Protein AF-A0A918R9A7-F1 (afdb_monomer)

Nearest PDB structures (foldseek):
  4qoz-assembly1_B  TM=5.038E-01  e=3.290E-02  Homo sapiens
  4l8r-assembly2_E  TM=4.607E-01  e=1.715E-02  Homo sapiens
  4qoz-assembly2_E  TM=4.793E-01  e=1.212E-01  Homo sapiens
  5mbz-assembly1_A  TM=2.581E-01  e=2.203E-01  Homo sapiens

Sequence (319 aa):
MAKSRVTRPLETEPNEILLSKPIHHSGGLILPSRIEGSAGQAVAANQYERHGKARAVLKALFAHPEKVSVIHYSCESFYDLPEGRSPRITSIAIRKLDNGQTESFSIHQIAEISATGLSAADIEPHYNAYEKAMLDAYFSFLKINSERTYVHWNMRDTNYGFRAIEHRYRVLGGDPYIVQDDRKVDLSRLLIDLYGVGYIGHPRLENLLAMNNIAALDFMTGKQEAEAFENGKYVDLHRSTLRKVDVFCNIIQRAFDKSLKNHATWKEAHGISWKTALYLAKKHWIYTTVVVLGGIGSASFGLFRGFDVLSSVLMNKPG

Structure (mmCIF, N/CA/C/O backbone):
data_AF-A0A918R9A7-F1
#
_entry.id   AF-A0A918R9A7-F1
#
loop_
_atom_site.group_PDB
_atom_site.id
_atom_site.type_symbol
_atom_site.label_atom_id
_atom_site.label_alt_id
_atom_site.label_comp_id
_atom_site.label_asym_id
_atom_site.label_entity_id
_atom_site.label_seq_id
_atom_site.pdbx_PDB_ins_code
_atom_site.Cartn_x
_atom_site.Cartn_y
_atom_site.Cartn_z
_atom_site.occupancy
_atom_site.B_iso_or_equiv
_atom_site.auth_seq_id
_atom_site.auth_comp_id
_atom_site.auth_asym_id
_atom_site.auth_atom_id
_atom_site.pdbx_PDB_model_num
ATOM 1 N N . MET A 1 1 ? -46.167 -59.563 38.999 1.00 38.00 1 MET A N 1
ATOM 2 C CA . MET A 1 1 ? -45.660 -60.394 37.879 1.00 38.00 1 MET A CA 1
ATOM 3 C C . MET A 1 1 ? -46.143 -59.756 36.582 1.00 38.00 1 MET A C 1
ATOM 5 O O . MET A 1 1 ? -47.294 -59.373 36.562 1.00 38.00 1 MET A O 1
ATOM 9 N N . ALA A 1 2 ? -45.422 -59.583 35.483 1.00 38.34 2 ALA A N 1
ATOM 10 C CA . ALA A 1 2 ? -44.006 -59.581 35.161 1.00 38.34 2 ALA A CA 1
ATOM 11 C C . ALA A 1 2 ? -43.899 -58.928 33.760 1.00 38.34 2 ALA A C 1
ATOM 13 O O . ALA A 1 2 ? -44.696 -59.250 32.890 1.00 38.34 2 ALA A O 1
ATOM 14 N N . LYS A 1 3 ? -42.889 -58.067 33.584 1.00 37.72 3 LYS A N 1
ATOM 15 C CA . LYS A 1 3 ? -42.144 -57.729 32.352 1.00 37.72 3 LYS A CA 1
ATOM 16 C C . LYS A 1 3 ? -42.864 -57.124 31.133 1.00 37.72 3 LYS A C 1
ATOM 18 O O . LYS A 1 3 ? -43.640 -57.756 30.430 1.00 37.72 3 LYS A O 1
ATOM 23 N N . SER A 1 4 ? -42.400 -55.913 30.825 1.00 37.75 4 SER A N 1
ATOM 24 C CA . SER A 1 4 ? -42.442 -55.251 29.528 1.00 37.75 4 SER A CA 1
ATOM 25 C C . SER A 1 4 ? -41.615 -55.997 28.472 1.00 37.75 4 SER A C 1
ATOM 27 O O . SER A 1 4 ? -40.572 -56.590 28.772 1.00 37.75 4 SER A O 1
ATOM 29 N N . ARG A 1 5 ? -42.039 -55.894 27.207 1.00 39.81 5 ARG A N 1
ATOM 30 C CA . ARG A 1 5 ? -41.149 -56.026 26.052 1.00 39.81 5 ARG A CA 1
ATOM 31 C C . ARG A 1 5 ? -41.595 -55.092 24.927 1.00 39.81 5 ARG A C 1
ATOM 33 O O . ARG A 1 5 ? -42.769 -54.990 24.602 1.00 39.81 5 ARG A O 1
ATOM 40 N N . VAL A 1 6 ? -40.590 -54.393 24.428 1.00 44.69 6 VAL A N 1
ATOM 41 C CA . VAL A 1 6 ? -40.533 -53.345 23.407 1.00 44.69 6 VAL A CA 1
ATOM 42 C C . VAL A 1 6 ? -40.816 -53.894 22.007 1.00 44.69 6 VAL A C 1
ATOM 44 O O . VAL A 1 6 ? -40.269 -54.946 21.698 1.00 44.69 6 VAL A O 1
ATOM 47 N N . THR A 1 7 ? -41.487 -53.121 21.140 1.00 38.09 7 THR A N 1
ATOM 48 C CA . THR A 1 7 ? -41.146 -52.997 19.702 1.00 38.09 7 THR A CA 1
ATOM 49 C C . THR A 1 7 ? -41.609 -51.643 19.136 1.00 38.09 7 THR A C 1
ATOM 51 O O . THR A 1 7 ? -42.693 -51.168 19.460 1.00 38.09 7 THR A O 1
ATOM 54 N N . ARG A 1 8 ? -40.727 -51.024 18.341 1.00 37.53 8 ARG A N 1
ATOM 55 C CA . ARG A 1 8 ? -40.714 -49.638 17.825 1.00 37.53 8 ARG A CA 1
ATOM 56 C C . ARG A 1 8 ? -41.707 -49.396 16.670 1.00 37.53 8 ARG A C 1
ATOM 58 O O . ARG A 1 8 ? -42.009 -50.355 15.963 1.00 37.53 8 ARG A O 1
ATOM 65 N N . PRO A 1 9 ? -42.111 -48.142 16.388 1.00 35.72 9 PRO A N 1
ATOM 66 C CA . PRO A 1 9 ? -42.686 -47.752 15.101 1.00 35.72 9 PRO A CA 1
ATOM 67 C C . PRO A 1 9 ? -41.604 -47.428 14.056 1.00 35.72 9 PRO A C 1
ATOM 69 O O . PRO A 1 9 ? -40.506 -46.992 14.398 1.00 35.72 9 PRO A O 1
ATOM 72 N N . LEU A 1 10 ? -41.963 -47.667 12.793 1.00 34.69 10 LEU A N 1
ATOM 73 C CA . LEU A 1 10 ? -41.164 -47.553 11.571 1.00 34.69 10 LEU A CA 1
ATOM 74 C C . LEU A 1 10 ? -40.595 -46.144 11.335 1.00 34.69 10 LEU A C 1
ATOM 76 O O . LEU A 1 10 ? -41.327 -45.156 11.352 1.00 34.69 10 LEU A O 1
ATOM 80 N N . GLU A 1 11 ? -39.289 -46.101 11.073 1.00 32.16 11 GLU A N 1
ATOM 81 C CA . GLU A 1 11 ? -38.542 -44.942 10.587 1.00 32.16 11 GLU A CA 1
ATOM 82 C C . GLU A 1 11 ? -38.939 -44.620 9.140 1.00 32.16 11 GLU A C 1
ATOM 84 O O . GLU A 1 11 ? -38.972 -45.488 8.269 1.00 32.16 11 GLU A O 1
ATOM 89 N N . THR A 1 12 ? -39.243 -43.350 8.891 1.00 36.38 12 THR A N 1
ATOM 90 C CA . THR A 1 12 ? -39.344 -42.756 7.559 1.00 36.38 12 THR A CA 1
ATOM 91 C C . THR A 1 12 ? -37.943 -42.387 7.077 1.00 36.38 12 THR A C 1
ATOM 93 O O . THR A 1 12 ? -37.288 -41.542 7.690 1.00 36.38 12 THR A O 1
ATOM 96 N N . GLU A 1 13 ? -37.499 -43.009 5.988 1.00 35.78 13 GLU A N 1
ATOM 97 C CA . GLU A 1 13 ? -36.247 -42.697 5.292 1.00 35.78 13 GLU A CA 1
ATOM 98 C C . GLU A 1 13 ? -36.225 -41.237 4.784 1.00 35.78 13 GLU A C 1
ATOM 100 O O . GLU A 1 13 ? -37.203 -40.786 4.176 1.00 35.78 13 GLU A O 1
ATOM 105 N N . PRO A 1 14 ? -35.137 -40.476 4.999 1.00 33.34 14 PRO A N 1
ATOM 106 C CA . PRO A 1 14 ? -34.968 -39.150 4.420 1.00 33.34 14 PRO A CA 1
ATOM 107 C C . PRO A 1 14 ? -34.356 -39.197 3.008 1.00 33.34 14 PRO A C 1
ATOM 109 O O . PRO A 1 14 ? -33.369 -39.880 2.757 1.00 33.34 14 PRO A O 1
ATOM 112 N N . ASN A 1 15 ? -34.940 -38.389 2.116 1.00 31.88 15 ASN A N 1
ATOM 113 C CA . ASN A 1 15 ? -34.510 -38.073 0.748 1.00 31.88 15 ASN A CA 1
ATOM 114 C C . ASN A 1 15 ? -32.980 -38.011 0.543 1.00 31.88 15 ASN A C 1
ATOM 116 O O . ASN A 1 15 ? -32.325 -37.071 1.001 1.00 31.88 15 ASN A O 1
ATOM 120 N N . GLU A 1 16 ? -32.443 -38.919 -0.277 1.00 30.05 16 GLU A N 1
ATOM 121 C CA . GLU A 1 16 ? -31.155 -38.738 -0.953 1.00 30.05 16 GLU A CA 1
ATOM 122 C C . GLU A 1 16 ? -31.280 -37.641 -2.023 1.00 30.05 16 GLU A C 1
ATOM 124 O O . GLU A 1 16 ? -31.776 -37.846 -3.131 1.00 30.05 16 GLU A O 1
ATOM 129 N N . ILE A 1 17 ? -30.808 -36.443 -1.686 1.00 32.88 17 ILE A N 1
ATOM 130 C CA . ILE A 1 17 ? -30.499 -35.398 -2.661 1.00 32.88 17 ILE A CA 1
ATOM 131 C C . ILE A 1 17 ? -29.175 -35.786 -3.327 1.00 32.88 17 ILE A C 1
ATOM 133 O O . ILE A 1 17 ? -28.144 -35.883 -2.660 1.00 32.88 17 ILE A O 1
ATOM 137 N N . LEU A 1 18 ? -29.208 -35.996 -4.646 1.00 30.41 18 LEU A N 1
ATOM 138 C CA . LEU A 1 18 ? -28.027 -36.224 -5.478 1.00 30.41 18 LEU A CA 1
ATOM 139 C C . LEU A 1 18 ? -26.956 -35.151 -5.215 1.00 30.41 18 LEU A C 1
ATOM 141 O O . LEU A 1 18 ? -27.082 -33.995 -5.619 1.00 30.41 18 LEU A O 1
ATOM 145 N N . LEU A 1 19 ? -25.857 -35.575 -4.593 1.00 27.64 19 LEU A N 1
ATOM 146 C CA . LEU A 1 19 ? -24.588 -34.857 -4.526 1.00 27.64 19 LEU A CA 1
ATOM 147 C C . LEU A 1 19 ? -23.974 -34.772 -5.932 1.00 27.64 19 LEU A C 1
ATOM 149 O O . LEU A 1 19 ? -23.194 -35.632 -6.348 1.00 27.64 19 LEU A O 1
ATOM 153 N N . SER A 1 20 ? -24.281 -33.705 -6.671 1.00 29.50 20 SER A N 1
ATOM 154 C CA . SER A 1 20 ? -23.435 -33.278 -7.784 1.00 29.50 20 SER A CA 1
ATOM 155 C C . SER A 1 20 ? -22.108 -32.782 -7.207 1.00 29.50 20 SER A C 1
ATOM 157 O O . SER A 1 20 ? -22.034 -31.703 -6.618 1.00 29.50 20 SER A O 1
ATOM 159 N N . LYS A 1 21 ? -21.060 -33.600 -7.339 1.00 29.55 21 LYS A N 1
ATOM 160 C CA . LYS A 1 21 ? -19.680 -33.257 -6.973 1.00 29.55 21 LYS A CA 1
ATOM 161 C C . LYS A 1 21 ? -19.304 -31.888 -7.568 1.00 29.55 21 LYS A C 1
ATOM 163 O O . LYS A 1 21 ? -19.422 -31.732 -8.785 1.00 29.55 21 LYS A O 1
ATOM 168 N N . PRO A 1 22 ? -18.808 -30.916 -6.782 1.00 26.92 22 PRO A N 1
ATOM 169 C CA . PRO A 1 22 ? -18.207 -29.729 -7.362 1.00 26.92 22 PRO A CA 1
ATOM 170 C C . PRO A 1 22 ? -16.908 -30.145 -8.056 1.00 26.92 22 PRO A C 1
ATOM 172 O O . PRO A 1 22 ? -15.990 -30.696 -7.445 1.00 26.92 22 PRO A O 1
ATOM 175 N N . ILE A 1 23 ? -16.847 -29.905 -9.363 1.00 28.59 23 ILE A N 1
ATOM 176 C CA . ILE A 1 23 ? -15.619 -30.003 -10.143 1.00 28.59 23 ILE A CA 1
ATOM 177 C C . ILE A 1 23 ? -14.703 -28.889 -9.631 1.00 28.59 23 ILE A C 1
ATOM 179 O O . ILE A 1 23 ? -14.872 -27.717 -9.961 1.00 28.59 23 ILE A O 1
ATOM 183 N N . HIS A 1 24 ? -13.750 -29.256 -8.775 1.00 28.77 24 HIS A N 1
ATOM 184 C CA . HIS A 1 24 ? -12.636 -28.398 -8.402 1.00 28.77 24 HIS A CA 1
ATOM 185 C C . HIS A 1 24 ? -11.793 -28.114 -9.651 1.00 28.77 24 HIS A C 1
ATOM 187 O O . HIS A 1 24 ? -10.867 -28.853 -9.975 1.00 28.77 24 HIS A O 1
ATOM 193 N N . HIS A 1 25 ? -12.075 -27.011 -10.341 1.00 30.52 25 HIS A N 1
ATOM 194 C CA . HIS A 1 25 ? -11.063 -26.343 -11.149 1.00 30.52 25 HIS A CA 1
ATOM 195 C C . HIS A 1 25 ? -10.207 -25.479 -10.220 1.00 30.52 25 HIS A C 1
ATOM 197 O O . HIS A 1 25 ? -10.378 -24.267 -10.110 1.00 30.52 25 HIS A O 1
ATOM 203 N N . SER A 1 26 ? -9.266 -26.119 -9.527 1.00 34.97 26 SER A N 1
ATOM 204 C CA . SER A 1 26 ? -8.149 -25.467 -8.840 1.00 34.97 26 SER A CA 1
ATOM 205 C C . SER A 1 26 ? -7.136 -24.942 -9.867 1.00 34.97 26 SER A C 1
ATOM 207 O O . SER A 1 26 ? -6.004 -25.399 -9.970 1.00 34.97 26 SER A O 1
ATOM 209 N N . GLY A 1 27 ? -7.554 -23.947 -10.649 1.00 29.69 27 GLY A N 1
ATOM 210 C CA . GLY A 1 27 ? -6.665 -23.092 -11.431 1.00 29.69 27 GLY A CA 1
ATOM 211 C C . GLY A 1 27 ? -6.120 -21.971 -10.549 1.00 29.69 27 GLY A C 1
ATOM 212 O O . GLY A 1 27 ? -6.505 -20.807 -10.702 1.00 29.69 27 GLY A O 1
ATOM 213 N N . GLY A 1 28 ? -5.277 -22.326 -9.577 1.00 30.78 28 GLY A N 1
ATOM 214 C CA . GLY A 1 28 ? -4.487 -21.349 -8.832 1.00 30.78 28 GLY A CA 1
ATOM 215 C C . GLY A 1 28 ? -3.629 -20.540 -9.804 1.00 30.78 28 GLY A C 1
ATOM 216 O O . GLY A 1 28 ? -3.135 -21.073 -10.798 1.00 30.78 28 GLY A O 1
ATOM 217 N N . LEU A 1 29 ? -3.478 -19.240 -9.552 1.00 32.44 29 LEU A N 1
ATOM 218 C CA . LEU A 1 29 ? -2.496 -18.428 -10.260 1.00 32.44 29 LEU A CA 1
ATOM 219 C C . LEU A 1 29 ? -1.110 -18.947 -9.858 1.00 32.44 29 LEU A C 1
ATOM 221 O O . LEU A 1 29 ? -0.586 -18.575 -8.812 1.00 32.44 29 LEU A O 1
ATOM 225 N N . ILE A 1 30 ? -0.534 -19.843 -10.658 1.00 34.34 30 ILE A N 1
ATOM 226 C CA . ILE A 1 30 ? 0.860 -20.246 -10.496 1.00 34.34 30 ILE A CA 1
ATOM 227 C C . ILE A 1 30 ? 1.695 -19.059 -10.981 1.00 34.34 30 ILE A C 1
ATOM 229 O O . ILE A 1 30 ? 2.009 -18.934 -12.166 1.00 34.34 30 ILE A O 1
ATOM 233 N N . LEU A 1 31 ? 2.046 -18.161 -10.054 1.00 36.62 31 LEU A N 1
ATOM 234 C CA . LEU A 1 31 ? 3.271 -17.375 -10.195 1.00 36.62 31 LEU A CA 1
ATOM 235 C C . LEU A 1 31 ? 4.386 -18.371 -10.536 1.00 36.62 31 LEU A C 1
ATOM 237 O O . LEU A 1 31 ? 4.400 -19.447 -9.942 1.00 36.62 31 LEU A O 1
ATOM 241 N N . PRO A 1 32 ? 5.287 -18.091 -11.490 1.00 31.67 32 PRO A N 1
ATOM 242 C CA . PRO A 1 32 ? 6.275 -19.070 -11.924 1.00 31.67 32 PRO A CA 1
ATOM 243 C C . PRO A 1 32 ? 7.201 -19.468 -10.762 1.00 31.67 32 PRO A C 1
ATOM 245 O O . PRO A 1 32 ? 8.234 -18.848 -10.524 1.00 31.67 32 PRO A O 1
ATOM 248 N N . SER A 1 33 ? 6.832 -20.533 -10.054 1.00 41.91 33 SER A N 1
ATOM 249 C CA . SER A 1 33 ? 7.617 -21.222 -9.038 1.00 41.91 33 SER A CA 1
ATOM 250 C C . SER A 1 33 ? 7.618 -22.716 -9.351 1.00 41.91 33 SER A C 1
ATOM 252 O O . SER A 1 33 ? 7.114 -23.562 -8.621 1.00 41.91 33 SER A O 1
ATOM 254 N N . ARG A 1 34 ? 8.250 -23.059 -10.473 1.00 31.06 34 ARG A N 1
ATOM 255 C CA . ARG A 1 34 ? 8.857 -24.381 -10.629 1.00 31.06 34 ARG A CA 1
ATOM 256 C C . ARG A 1 34 ? 10.178 -24.260 -11.376 1.00 31.06 34 ARG A C 1
ATOM 258 O O . ARG A 1 34 ? 10.293 -24.587 -12.549 1.00 31.06 34 ARG A O 1
ATOM 265 N N . ILE A 1 35 ? 11.172 -23.742 -10.662 1.00 33.28 35 ILE A N 1
ATOM 266 C CA . ILE A 1 35 ? 12.546 -24.207 -10.824 1.00 33.28 35 ILE A CA 1
ATOM 267 C C . ILE A 1 35 ? 12.738 -25.179 -9.665 1.00 33.28 35 ILE A C 1
ATOM 269 O O . ILE A 1 35 ? 12.707 -24.778 -8.504 1.00 33.28 35 ILE A O 1
ATOM 273 N N . GLU A 1 36 ? 12.801 -26.466 -9.983 1.00 29.86 36 GLU A N 1
ATOM 274 C CA . GLU A 1 36 ? 13.110 -27.509 -9.013 1.00 29.86 36 GLU A CA 1
ATOM 275 C C . GLU A 1 36 ? 14.506 -27.261 -8.428 1.00 29.86 36 GLU A C 1
ATOM 277 O O . GLU A 1 36 ? 15.451 -26.983 -9.165 1.00 29.86 36 GLU A O 1
ATOM 282 N N . GLY A 1 37 ? 14.627 -27.358 -7.102 1.00 26.06 37 GLY A N 1
ATOM 283 C CA . GLY A 1 37 ? 15.914 -27.356 -6.411 1.00 26.06 37 GLY A CA 1
ATOM 284 C C . GLY A 1 37 ? 15.970 -26.406 -5.221 1.00 26.06 37 GLY A C 1
ATOM 285 O O . GLY A 1 37 ? 16.045 -25.193 -5.369 1.00 26.06 37 GLY A O 1
ATOM 286 N N . SER A 1 38 ? 15.988 -26.992 -4.027 1.00 34.59 38 SER A N 1
ATOM 287 C CA . SER A 1 38 ? 16.407 -26.377 -2.766 1.00 34.59 38 SER A CA 1
ATOM 288 C C . SER A 1 38 ? 17.713 -25.574 -2.944 1.00 34.59 38 SER A C 1
ATOM 290 O O . SER A 1 38 ? 18.785 -26.161 -3.068 1.00 34.59 38 SER A O 1
ATOM 292 N N . ALA A 1 39 ? 17.621 -24.244 -2.963 1.00 32.91 39 ALA A N 1
ATOM 293 C CA . ALA A 1 39 ? 18.687 -23.273 -2.694 1.00 32.91 39 ALA A CA 1
ATOM 294 C C . ALA A 1 39 ? 18.067 -21.867 -2.769 1.00 32.91 39 ALA A C 1
ATOM 296 O O . ALA A 1 39 ? 17.162 -21.638 -3.568 1.00 32.91 39 ALA A O 1
ATOM 297 N N . GLY A 1 40 ? 18.514 -20.936 -1.921 1.00 33.59 40 GLY A N 1
ATOM 298 C CA . GLY A 1 40 ? 17.938 -19.594 -1.789 1.00 33.59 40 GLY A CA 1
ATOM 299 C C . GLY A 1 40 ? 17.681 -18.889 -3.124 1.00 33.59 40 GLY A C 1
ATOM 300 O O . GLY A 1 40 ? 18.439 -19.058 -4.078 1.00 33.59 40 GLY A O 1
ATOM 301 N N . GLN A 1 41 ? 16.601 -18.097 -3.183 1.00 34.97 41 GLN A N 1
ATOM 302 C CA . GLN A 1 41 ? 16.256 -17.259 -4.335 1.00 34.97 41 GLN A CA 1
ATOM 303 C C . GLN A 1 41 ? 17.520 -16.607 -4.903 1.00 34.97 41 GLN A C 1
ATOM 305 O O . GLN A 1 41 ? 18.107 -15.726 -4.275 1.00 34.97 41 GLN A O 1
ATOM 310 N N . ALA A 1 42 ? 17.951 -17.058 -6.083 1.00 39.47 42 ALA A N 1
ATOM 311 C CA . ALA A 1 42 ? 19.127 -16.514 -6.736 1.00 39.47 42 ALA A CA 1
ATOM 312 C C . ALA A 1 42 ? 18.906 -15.012 -6.953 1.00 39.47 42 ALA A C 1
ATOM 314 O O . ALA A 1 42 ? 18.056 -14.598 -7.758 1.00 39.47 42 ALA A O 1
ATOM 315 N N . VAL A 1 43 ? 19.659 -14.202 -6.204 1.00 47.66 43 VAL A N 1
ATOM 316 C CA . VAL A 1 43 ? 19.746 -12.756 -6.398 1.00 47.66 43 VAL A CA 1
ATOM 317 C C . VAL A 1 43 ? 20.084 -12.549 -7.869 1.00 47.66 43 VAL A C 1
ATOM 319 O O . VAL A 1 43 ? 21.080 -13.079 -8.357 1.00 47.66 43 VAL A O 1
ATOM 322 N N . ALA A 1 44 ? 19.203 -11.863 -8.601 1.00 56.34 44 ALA A N 1
ATOM 323 C CA . ALA A 1 44 ? 19.390 -11.637 -10.031 1.00 56.34 44 ALA A CA 1
ATOM 324 C C . ALA A 1 44 ? 20.791 -11.057 -10.279 1.00 56.34 44 ALA A C 1
ATOM 326 O O . ALA A 1 44 ? 21.170 -10.064 -9.655 1.00 56.34 44 ALA A O 1
ATOM 327 N N . ALA A 1 45 ? 21.556 -11.691 -11.171 1.00 63.44 45 ALA A N 1
ATOM 328 C CA . ALA A 1 45 ? 22.994 -11.453 -11.278 1.00 63.44 45 ALA A CA 1
ATOM 329 C C . ALA A 1 45 ? 23.324 -10.059 -11.841 1.00 63.44 45 ALA A C 1
ATOM 331 O O . ALA A 1 45 ? 24.442 -9.566 -11.691 1.00 63.44 45 ALA A O 1
ATOM 332 N N . ASN A 1 46 ? 22.361 -9.415 -12.510 1.00 76.19 46 ASN A N 1
ATOM 333 C CA . ASN A 1 46 ? 22.504 -8.077 -13.069 1.00 76.19 46 ASN A CA 1
ATOM 334 C C . ASN A 1 46 ? 21.152 -7.354 -13.231 1.00 76.19 46 ASN A C 1
ATOM 336 O O . ASN A 1 46 ? 20.073 -7.925 -13.068 1.00 76.19 46 ASN A O 1
ATOM 340 N N . GLN A 1 47 ? 21.226 -6.067 -13.573 1.00 79.25 47 GLN A N 1
ATOM 341 C CA . GLN A 1 47 ? 20.069 -5.188 -13.742 1.00 79.25 47 GLN A CA 1
ATOM 342 C C . GLN A 1 47 ? 19.110 -5.655 -14.853 1.00 79.25 47 GLN A C 1
ATOM 344 O O . GLN A 1 47 ? 17.901 -5.535 -14.697 1.00 79.25 47 GLN A O 1
ATOM 349 N N . TYR A 1 48 ? 19.619 -6.225 -15.949 1.00 80.25 48 TYR A N 1
ATOM 350 C CA . TYR A 1 48 ? 18.788 -6.716 -17.054 1.00 80.25 48 TYR A CA 1
ATOM 351 C C . TYR A 1 48 ? 17.861 -7.859 -16.619 1.00 80.25 48 TYR A C 1
ATOM 353 O O . TYR A 1 48 ? 16.671 -7.845 -16.931 1.00 80.25 48 TYR A O 1
ATOM 361 N N . GLU A 1 49 ? 18.370 -8.816 -15.839 1.00 85.44 49 GLU A N 1
ATOM 362 C CA . GLU A 1 49 ? 17.539 -9.893 -15.294 1.00 85.44 49 GLU A CA 1
ATOM 363 C C . GLU A 1 49 ? 16.496 -9.375 -14.299 1.00 85.44 49 GLU A C 1
ATOM 365 O O . GLU A 1 49 ? 15.366 -9.865 -14.303 1.00 85.44 49 GLU A O 1
ATOM 370 N N . ARG A 1 50 ? 16.838 -8.364 -13.484 1.00 87.00 50 ARG A N 1
ATOM 371 C CA . ARG A 1 50 ? 15.877 -7.705 -12.578 1.00 87.00 50 ARG A CA 1
ATOM 372 C C . ARG A 1 50 ? 14.720 -7.083 -13.355 1.00 87.00 50 ARG A C 1
ATOM 374 O O . ARG A 1 50 ? 13.572 -7.395 -13.056 1.00 87.00 50 ARG A O 1
ATOM 381 N N . HIS A 1 51 ? 15.020 -6.323 -14.410 1.00 88.50 51 HIS A N 1
ATOM 382 C CA . HIS A 1 51 ? 14.011 -5.749 -15.307 1.00 88.50 51 HIS A CA 1
ATOM 383 C C . HIS A 1 51 ? 13.129 -6.816 -15.948 1.00 88.50 51 HIS A C 1
ATOM 385 O O . HIS A 1 51 ? 11.907 -6.680 -15.985 1.00 88.50 51 HIS A O 1
ATOM 391 N N . GLY A 1 52 ? 13.735 -7.896 -16.448 1.00 89.94 52 GLY A N 1
ATOM 392 C CA . GLY A 1 52 ? 13.007 -9.020 -17.036 1.00 89.94 52 GLY A CA 1
ATOM 393 C C . GLY A 1 52 ? 12.031 -9.662 -16.047 1.00 89.94 52 GLY A C 1
ATOM 394 O O . GLY A 1 52 ? 10.851 -9.818 -16.366 1.00 89.94 52 GLY A O 1
ATOM 395 N N . LYS A 1 53 ? 12.500 -9.965 -14.828 1.00 93.38 53 LYS A N 1
ATOM 396 C CA . LYS A 1 53 ? 11.674 -10.521 -13.744 1.00 93.38 53 LYS A CA 1
ATOM 397 C C . LYS A 1 53 ? 10.556 -9.560 -13.333 1.00 93.38 53 LYS A C 1
ATOM 399 O O . LYS A 1 53 ? 9.409 -9.980 -13.237 1.00 93.38 53 LYS A O 1
ATOM 404 N N . ALA A 1 54 ? 10.852 -8.273 -13.170 1.00 94.81 54 ALA A N 1
ATOM 405 C CA . ALA A 1 54 ? 9.866 -7.265 -12.790 1.00 94.81 54 ALA A CA 1
ATOM 406 C C . ALA A 1 54 ? 8.755 -7.104 -13.838 1.00 94.81 54 ALA A C 1
ATOM 408 O O . ALA A 1 54 ? 7.574 -7.067 -13.499 1.00 94.81 54 ALA A O 1
ATOM 409 N N . ARG A 1 55 ? 9.105 -7.102 -15.131 1.00 94.94 55 ARG A N 1
ATOM 410 C CA . ARG A 1 55 ? 8.112 -7.102 -16.219 1.00 94.94 55 ARG A CA 1
ATOM 411 C C . ARG A 1 55 ? 7.256 -8.367 -16.214 1.00 94.94 55 ARG A C 1
ATOM 413 O O . ARG A 1 55 ? 6.074 -8.283 -16.532 1.00 94.94 55 ARG A O 1
ATOM 420 N N . ALA A 1 56 ? 7.830 -9.525 -15.883 1.00 96.25 56 ALA A N 1
ATOM 421 C CA . ALA A 1 56 ? 7.078 -10.775 -15.773 1.00 96.25 56 ALA A CA 1
ATOM 422 C C . ALA A 1 56 ? 6.085 -10.738 -14.602 1.00 96.25 56 ALA A C 1
ATOM 424 O O . ALA A 1 56 ? 4.927 -11.095 -14.794 1.00 96.25 56 ALA A O 1
ATOM 425 N N . VAL A 1 57 ? 6.503 -10.229 -13.436 1.00 97.19 57 VAL A N 1
ATOM 426 C CA . VAL A 1 57 ? 5.614 -10.004 -12.281 1.00 97.19 57 VAL A CA 1
ATOM 427 C C . VAL A 1 57 ? 4.469 -9.072 -12.663 1.00 97.19 57 VAL A C 1
ATOM 429 O O . VAL A 1 57 ? 3.309 -9.421 -12.476 1.00 97.19 57 VAL A O 1
ATOM 432 N N . LEU A 1 58 ? 4.775 -7.921 -13.267 1.00 96.94 58 LEU A N 1
ATOM 433 C CA . LEU A 1 58 ? 3.758 -6.953 -13.670 1.00 96.94 58 LEU A CA 1
ATOM 434 C C . LEU A 1 58 ? 2.758 -7.554 -14.671 1.00 96.94 58 LEU A C 1
ATOM 436 O O . LEU A 1 58 ? 1.555 -7.388 -14.507 1.00 96.94 58 LEU A O 1
ATOM 440 N N . LYS A 1 59 ? 3.231 -8.317 -15.665 1.00 97.50 59 LYS A N 1
ATOM 441 C CA . LYS A 1 59 ? 2.351 -9.042 -16.596 1.00 97.50 59 LYS A CA 1
ATOM 442 C C . LYS A 1 59 ? 1.472 -10.078 -15.895 1.00 97.50 59 LYS A C 1
ATOM 444 O O . LYS A 1 59 ? 0.312 -10.204 -16.262 1.00 97.50 59 LYS A O 1
ATOM 449 N N . ALA A 1 60 ? 2.003 -10.807 -14.914 1.00 96.94 60 ALA A N 1
ATOM 450 C CA . ALA A 1 60 ? 1.238 -11.812 -14.179 1.00 96.94 60 ALA A CA 1
ATOM 451 C C . ALA A 1 60 ? 0.087 -11.185 -13.375 1.00 96.94 60 ALA A C 1
ATOM 453 O O . ALA A 1 60 ? -1.009 -11.736 -13.365 1.00 96.94 60 ALA A O 1
ATOM 454 N N . LEU A 1 61 ? 0.309 -10.011 -12.769 1.00 97.81 61 LEU A N 1
ATOM 455 C CA . LEU A 1 61 ? -0.739 -9.277 -12.050 1.00 97.81 61 LEU A CA 1
ATOM 456 C C . LEU A 1 61 ? -1.902 -8.882 -12.972 1.00 97.81 61 LEU A C 1
ATOM 458 O O . LEU A 1 61 ? -3.061 -9.059 -12.614 1.00 97.81 61 LEU A O 1
ATOM 462 N N . PHE A 1 62 ? -1.596 -8.390 -14.174 1.00 97.81 62 PHE A N 1
ATOM 463 C CA . PHE A 1 62 ? -2.606 -7.954 -15.146 1.00 97.81 62 PHE A CA 1
ATOM 464 C C . PHE A 1 62 ? -3.178 -9.077 -16.019 1.00 97.81 62 PHE A C 1
ATOM 466 O O . PHE A 1 62 ? -4.146 -8.846 -16.737 1.00 97.81 62 PHE A O 1
ATOM 473 N N . ALA A 1 63 ? -2.620 -10.288 -15.961 1.00 97.75 63 ALA A N 1
ATOM 474 C CA . ALA A 1 63 ? -3.215 -11.458 -16.605 1.00 97.75 63 ALA A CA 1
ATOM 475 C C . ALA A 1 63 ? -4.480 -11.936 -15.873 1.00 97.75 63 ALA A C 1
ATOM 477 O O . ALA A 1 63 ? -5.387 -12.462 -16.510 1.00 97.75 63 ALA A O 1
ATOM 478 N N . HIS A 1 64 ? -4.528 -11.740 -14.550 1.00 95.69 64 HIS A N 1
ATOM 479 C CA . HIS A 1 64 ? -5.636 -12.142 -13.681 1.00 95.69 64 HIS A CA 1
ATOM 480 C C . HIS A 1 64 ? -5.960 -11.048 -12.648 1.00 95.69 64 HIS A C 1
ATOM 482 O O . HIS A 1 64 ? -5.801 -11.271 -11.440 1.00 95.69 64 HIS A O 1
ATOM 488 N N . PRO A 1 65 ? -6.373 -9.842 -13.086 1.00 96.50 65 PRO A N 1
ATOM 489 C CA . PRO A 1 65 ? -6.606 -8.713 -12.187 1.00 96.50 65 PRO A CA 1
ATOM 490 C C . PRO A 1 65 ? -7.714 -8.995 -11.157 1.00 96.50 65 PRO A C 1
ATOM 492 O O . PRO A 1 65 ? -7.689 -8.435 -10.063 1.00 96.50 65 PRO A O 1
ATOM 495 N N . GLU A 1 66 ? -8.636 -9.920 -11.444 1.00 96.38 66 GLU A N 1
ATOM 496 C CA . GLU A 1 66 ? -9.702 -10.366 -10.539 1.00 96.38 66 GLU A CA 1
ATOM 497 C C . GLU A 1 66 ? -9.171 -11.088 -9.293 1.00 96.38 66 GLU A C 1
ATOM 499 O O . GLU A 1 66 ? -9.857 -11.157 -8.268 1.00 96.38 66 GLU A O 1
ATOM 504 N N . LYS A 1 67 ? -7.930 -11.592 -9.355 1.00 97.19 67 LYS A N 1
ATOM 505 C CA . LYS A 1 67 ? -7.204 -12.230 -8.246 1.00 97.19 67 LYS A CA 1
ATOM 506 C C . LYS A 1 67 ? -6.217 -11.282 -7.564 1.00 97.19 67 LYS A C 1
ATOM 508 O O . LYS A 1 67 ? -5.495 -11.708 -6.664 1.00 97.19 67 LYS A O 1
ATOM 513 N N . VAL A 1 68 ? -6.182 -10.006 -7.948 1.00 98.56 68 VAL A N 1
ATOM 514 C CA . VAL A 1 68 ? -5.247 -9.021 -7.398 1.00 98.56 68 VAL A CA 1
ATOM 515 C C . VAL A 1 68 ? -5.989 -7.965 -6.587 1.00 98.56 68 VAL A C 1
ATOM 517 O O . VAL A 1 68 ? -7.032 -7.440 -6.979 1.00 98.56 68 VAL A O 1
ATOM 520 N N . SER A 1 69 ? -5.425 -7.642 -5.430 1.00 98.56 69 SER A N 1
ATOM 521 C CA . SER A 1 69 ? -5.890 -6.567 -4.564 1.00 98.56 69 SER A CA 1
ATOM 522 C C . SER A 1 69 ? -4.737 -5.647 -4.198 1.00 98.56 69 SER A C 1
ATOM 524 O O . SER A 1 69 ? -3.599 -6.081 -4.057 1.00 98.56 69 SER A O 1
ATOM 526 N N . VAL A 1 70 ? -5.034 -4.367 -4.032 1.00 98.75 70 VAL A N 1
ATOM 527 C CA . VAL A 1 70 ? -4.092 -3.339 -3.605 1.00 98.75 70 VAL A CA 1
ATOM 528 C C . VAL A 1 70 ? -4.442 -2.931 -2.185 1.00 98.75 70 VAL A C 1
ATOM 530 O O . VAL A 1 70 ? -5.583 -2.560 -1.923 1.00 98.75 70 VAL A O 1
ATOM 533 N N . ILE A 1 71 ? -3.485 -3.023 -1.266 1.00 98.69 71 ILE A N 1
ATOM 534 C CA . ILE A 1 71 ? -3.702 -2.809 0.167 1.00 98.69 71 ILE A CA 1
ATOM 535 C C . ILE A 1 71 ? -2.824 -1.689 0.714 1.00 98.69 71 ILE A C 1
ATOM 537 O O . ILE A 1 71 ? -1.655 -1.538 0.343 1.00 98.69 71 ILE A O 1
ATOM 541 N N . HIS A 1 72 ? -3.398 -0.924 1.637 1.00 98.12 72 HIS A N 1
ATOM 542 C CA . HIS A 1 72 ? -2.668 0.010 2.476 1.00 98.12 72 HIS A CA 1
ATOM 543 C C . HIS A 1 72 ? -3.348 0.191 3.832 1.00 98.12 72 HIS A C 1
ATOM 545 O O . HIS A 1 72 ? -4.530 -0.121 3.983 1.00 98.12 72 HIS A O 1
ATOM 551 N N . TYR A 1 73 ? -2.611 0.718 4.807 1.00 97.19 73 TYR A N 1
ATOM 552 C CA . TYR A 1 73 ? -3.158 1.060 6.112 1.00 97.19 73 TYR A CA 1
ATOM 553 C C . TYR A 1 73 ? -2.529 2.334 6.671 1.00 97.19 73 TYR A C 1
ATOM 555 O O . TYR A 1 73 ? -1.379 2.656 6.360 1.00 97.19 73 TYR A O 1
ATOM 563 N N . SER A 1 74 ? -3.293 3.023 7.511 1.00 94.75 74 SER A N 1
ATOM 564 C CA . SER A 1 74 ? -2.827 4.109 8.366 1.00 94.75 74 SER A CA 1
ATOM 565 C C . SER A 1 74 ? -2.784 3.655 9.824 1.00 94.75 74 SER A C 1
ATOM 567 O O . SER A 1 74 ? -3.511 2.753 10.260 1.00 94.75 74 SER A O 1
ATOM 569 N N . CYS A 1 75 ? -1.873 4.264 10.571 1.00 91.56 75 CYS A N 1
ATOM 570 C CA . CYS A 1 75 ? -1.661 4.013 11.984 1.00 91.56 75 CYS A CA 1
ATOM 571 C C . CYS A 1 75 ? -1.153 5.282 12.669 1.00 91.56 75 CYS A C 1
ATOM 573 O O . CYS A 1 75 ? -0.774 6.251 12.010 1.00 91.56 75 CYS A O 1
ATOM 575 N N . GLU A 1 76 ? -1.126 5.245 13.994 1.00 89.56 76 GLU A N 1
ATOM 576 C CA . GLU A 1 76 ? -0.342 6.148 14.828 1.00 89.56 76 GLU A CA 1
ATOM 577 C C . GLU A 1 76 ? 1.116 6.235 14.343 1.00 89.56 76 GLU A C 1
ATOM 579 O O . GLU A 1 76 ? 1.634 5.296 13.721 1.00 89.56 76 GLU A O 1
ATOM 584 N N . SER A 1 77 ? 1.785 7.357 14.639 1.00 85.19 77 SER A N 1
ATOM 585 C CA . SER A 1 77 ? 3.217 7.501 14.361 1.00 85.19 77 SER A CA 1
ATOM 586 C C . SER A 1 77 ? 3.983 6.319 14.948 1.00 85.19 77 SER A C 1
ATOM 588 O O . SER A 1 77 ? 3.854 5.993 16.124 1.00 85.19 77 SER A O 1
ATOM 590 N N . PHE A 1 78 ? 4.800 5.676 14.121 1.00 78.38 78 PHE A N 1
ATOM 591 C CA . PHE A 1 78 ? 5.694 4.603 14.553 1.00 78.38 78 PHE A CA 1
ATOM 592 C C . PHE A 1 78 ? 7.108 5.104 14.878 1.00 78.38 78 PHE A C 1
ATOM 594 O O . PHE A 1 78 ? 7.950 4.310 15.289 1.00 78.38 78 PHE A O 1
ATOM 601 N N . TYR A 1 79 ? 7.379 6.402 14.692 1.00 68.75 79 TYR A N 1
ATOM 602 C CA . TYR A 1 79 ? 8.647 7.037 15.067 1.00 68.75 79 TYR A CA 1
ATOM 603 C C . TYR A 1 79 ? 8.619 7.591 16.497 1.00 68.75 79 TYR A C 1
ATOM 605 O O . TYR A 1 79 ? 9.649 7.596 17.166 1.00 68.75 79 TYR A O 1
ATOM 613 N N . ASP A 1 80 ? 7.441 7.987 16.981 1.00 66.50 80 ASP A N 1
ATOM 614 C CA . ASP A 1 80 ? 7.270 8.732 18.232 1.00 66.50 80 ASP A CA 1
ATOM 615 C C . ASP A 1 80 ? 6.644 7.863 19.336 1.00 66.50 80 ASP A C 1
ATOM 617 O O . ASP A 1 80 ? 5.719 8.277 20.030 1.00 66.50 80 ASP A O 1
ATOM 621 N N . LEU A 1 81 ? 7.133 6.627 19.495 1.00 70.44 81 LEU A N 1
ATOM 622 C CA . LEU A 1 81 ? 6.666 5.688 20.524 1.00 70.44 81 LEU A CA 1
ATOM 623 C C . LEU A 1 81 ? 7.791 5.394 21.532 1.00 70.44 81 LEU A C 1
ATOM 625 O O . LEU A 1 81 ? 8.529 4.423 21.349 1.00 70.44 81 LEU A O 1
ATOM 629 N N . PRO A 1 82 ? 7.920 6.191 22.615 1.00 62.09 82 PRO A N 1
ATOM 630 C CA . PRO A 1 82 ? 9.015 6.075 23.585 1.00 62.09 82 PRO A CA 1
ATOM 631 C C . PRO A 1 82 ? 9.117 4.692 24.237 1.00 62.09 82 PRO A C 1
ATOM 633 O O . PRO A 1 82 ? 10.203 4.230 24.567 1.00 62.09 82 PRO A O 1
ATOM 636 N N . GLU A 1 83 ? 7.977 4.023 24.404 1.00 74.31 83 GLU A N 1
ATOM 637 C CA . GLU A 1 83 ? 7.865 2.724 25.074 1.00 74.31 83 GLU A CA 1
ATOM 638 C C . GLU A 1 83 ? 8.028 1.531 24.118 1.00 74.31 83 GLU A C 1
ATOM 640 O O . GLU A 1 83 ? 7.963 0.381 24.546 1.00 74.31 83 GLU A O 1
ATOM 645 N N . GLY A 1 84 ? 8.197 1.773 22.811 1.00 76.75 84 GLY A N 1
ATOM 646 C CA . GLY A 1 84 ? 8.351 0.709 21.813 1.00 76.75 84 GLY A CA 1
ATOM 647 C C . GLY A 1 84 ? 7.098 -0.147 21.589 1.00 76.75 84 GLY A C 1
ATOM 648 O O . GLY A 1 84 ? 7.191 -1.247 21.042 1.00 76.75 84 GLY A O 1
ATOM 649 N N . ARG A 1 85 ? 5.916 0.328 22.008 1.00 85.94 85 ARG A N 1
ATOM 650 C CA . ARG A 1 85 ? 4.643 -0.363 21.756 1.00 85.94 85 ARG A CA 1
ATOM 651 C C . ARG A 1 85 ? 4.340 -0.439 20.260 1.00 85.94 85 ARG A C 1
ATOM 653 O O . ARG A 1 85 ? 4.729 0.431 19.490 1.00 85.94 85 ARG A O 1
ATOM 660 N N . SER A 1 86 ? 3.587 -1.457 19.846 1.00 88.44 86 SER A N 1
ATOM 661 C CA . SER A 1 86 ? 3.064 -1.512 18.477 1.00 88.44 86 SER A CA 1
ATOM 662 C C . SER A 1 86 ? 2.141 -0.307 18.218 1.00 88.44 86 SER A C 1
ATOM 664 O O . SER A 1 86 ? 1.229 -0.107 19.034 1.00 88.44 86 SER A O 1
ATOM 666 N N . PRO A 1 87 ? 2.311 0.440 17.112 1.00 91.31 87 PRO A N 1
ATOM 667 C CA . PRO A 1 87 ? 1.436 1.557 16.763 1.00 91.31 87 PRO A CA 1
ATOM 668 C C . PRO A 1 87 ? -0.023 1.116 16.635 1.00 91.31 87 PRO A C 1
ATOM 670 O O . PRO A 1 87 ? -0.305 0.029 16.122 1.00 91.31 87 PRO A O 1
ATOM 673 N N . ARG A 1 88 ? -0.949 1.969 17.079 1.00 94.25 88 ARG A N 1
ATOM 674 C CA . ARG A 1 88 ? -2.390 1.752 16.900 1.00 94.25 88 ARG A CA 1
ATOM 675 C C . ARG A 1 88 ? -2.782 1.909 15.435 1.00 94.25 88 ARG A C 1
ATOM 677 O O . ARG A 1 88 ? -2.433 2.899 14.803 1.00 94.25 88 ARG A O 1
ATOM 684 N N . ILE A 1 89 ? -3.529 0.959 14.893 1.00 96.44 89 ILE A N 1
ATOM 685 C CA . ILE A 1 89 ? -4.038 0.995 13.519 1.00 96.44 89 ILE A CA 1
ATOM 686 C C . ILE A 1 89 ? -5.362 1.745 13.508 1.00 96.44 89 ILE A C 1
ATOM 688 O O . ILE A 1 89 ? -6.216 1.525 14.365 1.00 96.44 89 ILE A O 1
ATOM 692 N N . THR A 1 90 ? -5.530 2.635 12.534 1.00 96.31 90 THR A N 1
ATOM 693 C CA . THR A 1 90 ? -6.696 3.526 12.435 1.00 96.31 90 THR A CA 1
ATOM 694 C C . THR A 1 90 ? -7.603 3.147 11.274 1.00 96.31 90 THR A C 1
ATOM 696 O O . THR A 1 90 ? -8.829 3.244 11.375 1.00 96.31 90 THR A O 1
ATOM 699 N N . SER A 1 91 ? -7.011 2.715 10.159 1.00 97.56 91 SER A N 1
ATOM 700 C CA . SER A 1 91 ? -7.743 2.298 8.971 1.00 97.56 91 SER A CA 1
ATOM 701 C C . SER A 1 91 ? -6.916 1.365 8.093 1.00 97.56 91 SER A C 1
ATOM 703 O O . SER A 1 91 ? -5.720 1.562 7.914 1.00 97.56 91 SER A O 1
ATOM 705 N N . ILE A 1 92 ? -7.579 0.407 7.450 1.00 98.69 92 ILE A N 1
ATOM 706 C CA . ILE A 1 92 ? -7.043 -0.467 6.404 1.00 98.69 92 ILE A CA 1
ATOM 707 C C . ILE A 1 92 ? -7.969 -0.361 5.189 1.00 98.69 92 ILE A C 1
ATOM 709 O O . ILE A 1 92 ? -9.188 -0.396 5.338 1.00 98.69 92 ILE A O 1
ATOM 713 N N . ALA A 1 93 ? -7.410 -0.236 3.988 1.00 98.56 93 ALA A N 1
ATOM 714 C CA . ALA A 1 93 ? -8.166 -0.258 2.739 1.00 98.56 93 ALA A CA 1
ATOM 715 C C . ALA A 1 93 ? -7.604 -1.316 1.789 1.00 98.56 93 ALA A C 1
ATOM 717 O O . ALA A 1 93 ? -6.387 -1.484 1.681 1.00 98.56 93 ALA A O 1
ATOM 718 N N . ILE A 1 94 ? -8.498 -2.009 1.086 1.00 98.69 94 ILE A N 1
ATOM 719 C CA . ILE A 1 94 ? -8.182 -3.047 0.108 1.00 98.69 94 ILE A CA 1
ATOM 720 C C . ILE A 1 94 ? -9.025 -2.813 -1.143 1.00 98.69 94 ILE A C 1
ATOM 722 O O . ILE A 1 94 ? -10.240 -2.983 -1.130 1.00 98.69 94 ILE A O 1
ATOM 726 N N . ARG A 1 95 ? -8.379 -2.448 -2.248 1.00 98.56 95 ARG A N 1
ATOM 727 C CA . ARG A 1 95 ? -9.025 -2.172 -3.535 1.00 98.56 95 ARG A CA 1
ATOM 728 C C . ARG A 1 95 ? -8.781 -3.318 -4.511 1.00 98.56 95 ARG A C 1
ATOM 730 O O . ARG A 1 95 ? -7.635 -3.709 -4.719 1.00 98.56 95 ARG A O 1
ATOM 737 N N . LYS A 1 96 ? -9.830 -3.874 -5.114 1.00 98.12 96 LYS A N 1
ATOM 738 C CA . LYS A 1 96 ? -9.696 -4.889 -6.173 1.00 98.12 96 LYS A CA 1
ATOM 739 C C . LYS A 1 96 ? -9.161 -4.236 -7.450 1.00 98.12 96 LYS A C 1
ATOM 741 O O . LYS A 1 96 ? -9.597 -3.139 -7.804 1.00 98.12 96 LYS A O 1
ATOM 746 N N . LEU A 1 97 ? -8.197 -4.883 -8.109 1.00 97.44 97 LEU A N 1
ATOM 747 C CA . LEU A 1 97 ? -7.517 -4.300 -9.270 1.00 97.44 97 LEU A CA 1
ATOM 748 C C . LEU A 1 97 ? -8.407 -4.272 -10.524 1.00 97.44 97 LEU A C 1
ATOM 750 O O . LEU A 1 97 ? -8.306 -3.340 -11.312 1.00 97.44 97 LEU A O 1
ATOM 754 N N . ASP A 1 98 ? -9.278 -5.265 -10.698 1.00 95.62 98 ASP A N 1
ATOM 755 C CA . ASP A 1 98 ? -10.143 -5.447 -11.871 1.00 95.62 98 ASP A CA 1
ATOM 756 C C . ASP A 1 98 ? -11.296 -4.440 -11.969 1.00 95.62 98 ASP A C 1
ATOM 758 O O . ASP A 1 98 ? -11.546 -3.882 -13.033 1.00 95.62 98 ASP A O 1
ATOM 762 N N . ASN A 1 99 ? -12.018 -4.226 -10.869 1.00 95.44 99 ASN A N 1
ATOM 763 C CA . ASN A 1 99 ? -13.276 -3.475 -10.866 1.00 95.44 99 ASN A CA 1
ATOM 764 C C . ASN A 1 99 ? -13.259 -2.246 -9.950 1.00 95.44 99 ASN A C 1
ATOM 766 O O . ASN A 1 99 ? -14.235 -1.499 -9.904 1.00 95.44 99 ASN A O 1
ATOM 770 N N . GLY A 1 100 ? -12.172 -2.030 -9.204 1.00 95.06 100 GLY A N 1
ATOM 771 C CA . GLY A 1 100 ? -12.037 -0.877 -8.324 1.00 95.06 100 GLY A CA 1
ATOM 772 C C . GLY A 1 100 ? -13.026 -0.853 -7.154 1.00 95.06 100 GLY A C 1
ATOM 773 O O . GLY A 1 100 ? -13.206 0.202 -6.551 1.00 95.06 100 GLY A O 1
ATOM 774 N N . GLN A 1 101 ? -13.671 -1.964 -6.797 1.00 97.56 101 GLN A N 1
ATOM 775 C CA . GLN A 1 101 ? -14.377 -2.047 -5.520 1.00 97.56 101 GLN A CA 1
ATOM 776 C C . GLN A 1 101 ? -13.358 -2.000 -4.381 1.00 97.56 101 GLN A C 1
ATOM 778 O O . GLN A 1 101 ? -12.324 -2.674 -4.436 1.00 97.56 101 GLN A O 1
ATOM 783 N N . THR A 1 102 ? -13.651 -1.206 -3.356 1.00 97.81 102 THR A N 1
ATOM 784 C CA . THR A 1 102 ? -12.791 -1.059 -2.182 1.00 97.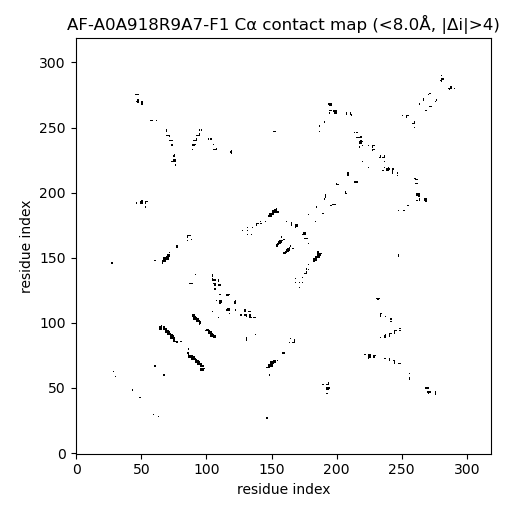81 102 THR A CA 1
ATOM 785 C C . THR A 1 102 ? -13.527 -1.559 -0.953 1.00 97.81 102 THR A C 1
ATOM 787 O O . THR A 1 102 ? -14.599 -1.057 -0.637 1.00 97.81 102 THR A O 1
ATOM 790 N N . GLU A 1 103 ? -12.912 -2.503 -0.252 1.00 97.81 103 GLU A N 1
ATOM 791 C CA . GLU A 1 103 ? -13.271 -2.865 1.115 1.00 97.81 103 GLU A CA 1
ATOM 792 C C . GLU A 1 103 ? -12.401 -2.054 2.068 1.00 97.81 103 GLU A C 1
ATOM 794 O O . GLU A 1 103 ? -11.196 -1.889 1.838 1.00 97.81 103 GLU A O 1
ATOM 799 N N . SER A 1 104 ? -12.991 -1.530 3.133 1.00 97.56 104 SER A N 1
ATOM 800 C CA . SER A 1 104 ? -12.258 -0.746 4.115 1.00 97.56 104 SER A CA 1
ATOM 801 C C . SER A 1 104 ? -12.706 -1.065 5.535 1.00 97.56 104 SER A C 1
ATOM 803 O O . SER A 1 104 ? -13.853 -1.418 5.790 1.00 97.56 104 SER A O 1
ATOM 805 N N . PHE A 1 105 ? -11.753 -0.973 6.455 1.00 98.12 105 PHE A N 1
ATOM 806 C CA . PHE A 1 105 ? -11.920 -1.270 7.871 1.00 98.12 105 PHE A CA 1
ATOM 807 C C . PHE A 1 105 ? -11.345 -0.088 8.631 1.00 98.12 105 PHE A C 1
ATOM 809 O O . PHE A 1 105 ? -10.183 0.252 8.414 1.00 98.12 105 PHE A O 1
ATOM 816 N N . SER A 1 106 ? -12.126 0.577 9.476 1.00 97.19 106 SER A N 1
ATOM 817 C CA . SER A 1 106 ? -11.635 1.756 10.189 1.00 97.19 106 SER A CA 1
ATOM 818 C C . SER A 1 106 ? -12.293 1.951 11.541 1.00 97.19 106 SER A C 1
ATOM 820 O O . SER A 1 106 ? -13.431 1.538 11.761 1.00 97.19 106 SER A O 1
ATOM 822 N N . ILE A 1 107 ? -11.571 2.625 12.435 1.00 95.94 107 ILE A N 1
ATOM 823 C CA . ILE A 1 107 ? -12.018 2.867 13.810 1.00 95.94 107 ILE A CA 1
ATOM 824 C C . ILE A 1 107 ? -13.341 3.633 13.841 1.00 95.94 107 ILE A C 1
ATOM 826 O O . ILE A 1 107 ? -14.237 3.241 14.579 1.00 95.94 107 ILE A O 1
ATOM 830 N N . HIS A 1 108 ? -13.508 4.669 13.009 1.00 92.56 108 HIS A N 1
ATOM 831 C CA . HIS A 1 108 ? -14.751 5.449 13.005 1.00 92.56 108 HIS A CA 1
ATOM 832 C C . HIS A 1 108 ? -15.967 4.624 12.549 1.00 92.56 108 HIS A C 1
ATOM 834 O O . HIS A 1 108 ? -17.027 4.752 13.150 1.00 92.56 108 HIS A O 1
ATOM 840 N N . GLN A 1 109 ? -15.813 3.730 11.561 1.00 94.50 109 GLN A N 1
ATOM 841 C CA . GLN A 1 109 ? -16.896 2.836 11.125 1.00 94.50 109 GLN A CA 1
ATOM 842 C C . GLN A 1 109 ? -17.277 1.840 12.224 1.00 94.50 109 GLN A C 1
ATOM 844 O O . GLN A 1 109 ? -18.455 1.593 12.457 1.00 94.50 109 GLN A O 1
ATOM 849 N N . ILE A 1 110 ? -16.291 1.274 12.927 1.00 95.50 110 ILE A N 1
ATOM 850 C CA . ILE A 1 110 ? -16.566 0.362 14.044 1.00 95.50 110 ILE A CA 1
ATOM 851 C C . ILE A 1 110 ? -17.219 1.099 15.218 1.00 95.50 110 ILE A C 1
ATOM 853 O O . ILE A 1 110 ? -18.143 0.556 15.824 1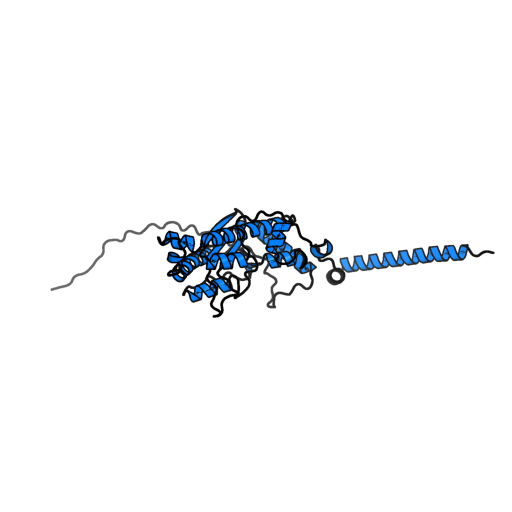.00 95.50 110 ILE A O 1
ATOM 857 N N . ALA A 1 111 ? -16.785 2.325 15.520 1.00 92.56 111 ALA A N 1
ATOM 858 C CA . ALA A 1 111 ? -17.403 3.160 16.547 1.00 92.56 111 ALA A CA 1
ATOM 859 C C . ALA A 1 111 ? -18.874 3.471 16.213 1.00 92.56 111 ALA A C 1
ATOM 861 O O . ALA A 1 111 ? -19.740 3.318 17.075 1.00 92.56 111 ALA A O 1
ATOM 862 N N . GLU A 1 112 ? -19.161 3.804 14.948 1.00 92.38 112 GLU A N 1
ATOM 863 C CA . GLU A 1 112 ? -20.518 4.038 14.441 1.00 92.38 112 GLU A CA 1
ATOM 864 C C . GLU A 1 112 ? -21.406 2.794 14.584 1.00 92.38 112 GLU A C 1
ATOM 866 O O . GLU A 1 112 ? -22.494 2.866 15.155 1.00 92.38 112 GLU A O 1
ATOM 871 N N . ILE A 1 113 ? -20.918 1.630 14.136 1.00 91.75 113 ILE A N 1
ATOM 872 C CA . ILE A 1 113 ? -21.628 0.344 14.257 1.00 91.75 113 ILE A CA 1
ATOM 873 C C . ILE A 1 113 ? -21.883 -0.012 15.728 1.00 91.75 113 ILE A C 1
ATOM 875 O O . ILE A 1 113 ? -22.923 -0.575 16.063 1.00 91.75 113 ILE A O 1
ATOM 879 N N . SER A 1 114 ? -20.950 0.338 16.613 1.00 86.50 114 SER A N 1
ATOM 880 C CA . SER A 1 114 ? -21.048 0.089 18.055 1.00 86.50 114 SER A CA 1
ATOM 881 C C . SER A 1 114 ? -21.949 1.099 18.784 1.00 86.50 114 SER A C 1
ATOM 883 O O . SER A 1 114 ? -21.959 1.116 20.015 1.00 86.50 114 SER A O 1
ATOM 885 N N . ALA A 1 115 ? -22.683 1.949 18.050 1.00 78.00 115 ALA A N 1
ATOM 886 C CA . ALA A 1 115 ? -23.590 2.978 18.566 1.00 78.00 115 ALA A CA 1
ATOM 887 C C . ALA A 1 115 ? -22.944 3.929 19.594 1.00 78.00 115 ALA A C 1
ATOM 889 O O . ALA A 1 115 ? -23.618 4.465 20.474 1.00 78.00 115 ALA A O 1
ATOM 890 N N . THR A 1 116 ? -21.629 4.127 19.498 1.00 71.56 116 THR A N 1
ATOM 891 C CA . THR A 1 116 ? -20.886 5.070 20.340 1.00 71.56 116 THR A CA 1
ATOM 892 C C . THR A 1 116 ? -20.757 6.406 19.608 1.00 71.56 116 THR A C 1
ATOM 894 O O . THR A 1 116 ? -20.799 6.450 18.378 1.00 71.56 116 THR A O 1
ATOM 897 N N . GLY A 1 117 ? -20.635 7.516 20.342 1.00 77.56 117 GLY A N 1
ATOM 898 C CA . GLY A 1 117 ? -20.362 8.816 19.730 1.00 77.56 117 GLY A CA 1
ATOM 899 C C . GLY A 1 117 ? -19.101 8.776 18.854 1.00 77.56 117 GLY A C 1
ATOM 900 O O . GLY A 1 117 ? -18.166 8.023 19.117 1.00 77.56 117 GLY A O 1
ATOM 901 N N . LEU A 1 118 ? -19.082 9.569 17.778 1.00 84.06 118 LEU A N 1
ATOM 902 C CA . LEU A 1 118 ? -17.971 9.605 16.812 1.00 84.06 118 LEU A CA 1
ATOM 903 C C . LEU A 1 118 ? -16.863 10.591 17.201 1.00 84.06 118 LEU A C 1
ATOM 905 O O . LEU A 1 118 ? -15.927 10.805 16.428 1.00 84.06 118 LEU A O 1
ATOM 909 N N . SER A 1 119 ? -16.976 11.236 18.365 1.00 85.88 119 SER A N 1
ATOM 910 C CA . SER A 1 119 ? -15.944 12.153 18.828 1.00 85.88 119 SER A CA 1
ATOM 911 C C . SER A 1 119 ? -14.721 11.377 19.317 1.00 85.88 119 SER A C 1
ATOM 913 O O . SER A 1 119 ? -14.821 10.248 19.797 1.00 85.88 119 SER A O 1
ATOM 915 N N . ALA A 1 120 ? -13.546 12.000 19.242 1.00 83.50 120 ALA A N 1
ATOM 916 C CA . ALA A 1 120 ? -12.321 11.398 19.761 1.00 83.50 120 ALA A CA 1
ATOM 917 C C . ALA A 1 120 ? -12.431 11.049 21.257 1.00 83.50 120 ALA A C 1
ATOM 919 O O . ALA A 1 120 ? -11.920 10.019 21.685 1.00 83.50 120 ALA A O 1
ATOM 920 N N . ALA A 1 121 ? -13.149 11.870 22.033 1.00 87.69 121 ALA A N 1
ATOM 921 C CA . ALA A 1 121 ? -13.373 11.648 23.459 1.00 87.69 121 ALA A CA 1
ATOM 922 C C . ALA A 1 121 ? -14.223 10.398 23.747 1.00 87.69 121 ALA A C 1
ATOM 924 O O . ALA A 1 121 ? -14.034 9.762 24.780 1.00 87.69 121 ALA A O 1
ATOM 925 N N . ASP A 1 122 ? -15.117 10.027 22.828 1.00 87.62 122 ASP A N 1
ATOM 926 C CA . ASP A 1 122 ? -15.943 8.821 22.947 1.00 87.62 122 ASP A CA 1
ATOM 927 C C . ASP A 1 122 ? -15.183 7.563 22.487 1.00 87.62 122 ASP A C 1
ATOM 929 O O . ASP A 1 122 ? -15.347 6.474 23.048 1.00 87.62 122 ASP A O 1
ATOM 933 N N . ILE A 1 123 ? -14.328 7.723 21.470 1.00 90.94 123 ILE A N 1
ATOM 934 C CA . ILE A 1 123 ? -13.571 6.634 20.843 1.00 90.94 123 ILE A CA 1
ATOM 935 C C . ILE A 1 123 ? -12.374 6.206 21.694 1.00 90.94 123 ILE A C 1
ATOM 937 O O . ILE A 1 123 ? -12.156 5.009 21.881 1.00 90.94 123 ILE A O 1
ATOM 941 N N . GLU A 1 124 ? -11.594 7.160 22.204 1.00 92.06 124 GLU A N 1
ATOM 942 C CA . GLU A 1 124 ? -10.309 6.894 22.861 1.00 92.06 124 GLU A CA 1
ATOM 943 C C . GLU A 1 124 ? -10.407 5.904 24.044 1.00 92.06 124 GLU A C 1
ATOM 945 O O . GLU A 1 124 ? -9.612 4.959 24.081 1.00 92.06 124 GLU A O 1
ATOM 950 N N . PRO A 1 125 ? -11.403 5.995 24.954 1.00 93.38 125 PRO A N 1
ATOM 951 C CA . PRO A 1 125 ? -11.551 5.037 26.057 1.00 93.38 125 PRO A CA 1
ATOM 952 C C . PRO A 1 125 ? -11.782 3.588 25.604 1.00 93.38 125 PRO A C 1
ATOM 954 O O . PRO A 1 125 ? -11.476 2.647 26.335 1.00 93.38 125 PRO A O 1
ATOM 957 N N . HIS A 1 126 ? -12.308 3.399 24.393 1.00 93.50 126 HIS A N 1
ATOM 958 C CA . HIS A 1 126 ? -12.693 2.102 23.839 1.00 93.50 126 HIS A CA 1
ATOM 959 C C . HIS A 1 126 ? -11.808 1.682 22.656 1.00 93.50 126 HIS A C 1
ATOM 961 O O . HIS A 1 126 ? -12.069 0.655 22.023 1.00 93.50 126 HIS A O 1
ATOM 967 N N . TYR A 1 127 ? -10.739 2.433 22.367 1.00 94.50 127 TYR A N 1
ATOM 968 C CA . TYR A 1 127 ? -9.966 2.305 21.133 1.00 94.50 127 TYR A CA 1
ATOM 969 C C . TYR A 1 127 ? -9.494 0.871 20.879 1.00 94.50 127 TYR A C 1
ATOM 971 O O . TYR A 1 127 ? -9.711 0.329 19.800 1.00 94.50 127 TYR A O 1
ATOM 979 N N . ASN A 1 128 ? -8.885 0.222 21.879 1.00 96.06 128 ASN A N 1
ATOM 980 C CA . ASN A 1 128 ? -8.372 -1.145 21.735 1.00 96.06 128 ASN A CA 1
ATOM 981 C C . ASN A 1 128 ? -9.482 -2.156 21.395 1.00 96.06 128 ASN A C 1
ATOM 983 O O . ASN A 1 128 ? -9.234 -3.103 20.650 1.00 96.06 128 ASN A O 1
ATOM 987 N N . ALA A 1 129 ? -10.698 -1.964 21.919 1.00 96.12 129 ALA A N 1
ATOM 988 C CA . ALA A 1 129 ? -11.831 -2.833 21.614 1.00 96.12 129 ALA A CA 1
ATOM 989 C C . ALA A 1 129 ? -12.295 -2.640 20.163 1.00 96.12 129 ALA A C 1
ATOM 991 O O . ALA A 1 129 ? -12.486 -3.622 19.443 1.00 96.12 129 ALA A O 1
ATOM 992 N N . TYR A 1 130 ? -12.397 -1.389 19.702 1.00 96.75 130 TYR A N 1
ATOM 993 C CA . TYR A 1 130 ? -12.751 -1.088 18.312 1.00 96.75 130 TYR A CA 1
ATOM 994 C C . TYR A 1 130 ? -11.681 -1.531 17.325 1.00 96.75 130 TYR A C 1
ATOM 996 O O . TYR A 1 130 ? -11.998 -2.106 16.287 1.00 96.75 130 TYR A O 1
ATOM 1004 N N . GLU A 1 131 ? -10.411 -1.318 17.653 1.00 97.81 131 GLU A N 1
ATOM 1005 C CA . GLU A 1 131 ? -9.295 -1.772 16.834 1.00 97.81 131 GLU A CA 1
ATOM 1006 C C . GLU A 1 131 ? -9.288 -3.294 16.722 1.00 97.81 131 GLU A C 1
ATOM 1008 O O . GLU A 1 131 ? -9.116 -3.825 15.626 1.00 97.81 131 GLU A O 1
ATOM 1013 N N . LYS A 1 132 ? -9.543 -4.012 17.821 1.00 98.38 132 LYS A N 1
ATOM 1014 C CA . LYS A 1 132 ? -9.655 -5.468 17.774 1.00 98.38 132 LYS A CA 1
ATOM 1015 C C . LYS A 1 132 ? -10.801 -5.906 16.858 1.00 98.38 132 LYS A C 1
ATOM 1017 O O . LYS A 1 132 ? -10.574 -6.753 16.002 1.00 98.38 132 LYS A O 1
ATOM 1022 N N . ALA A 1 133 ? -11.991 -5.318 16.988 1.00 97.94 133 ALA A N 1
ATOM 1023 C CA . ALA A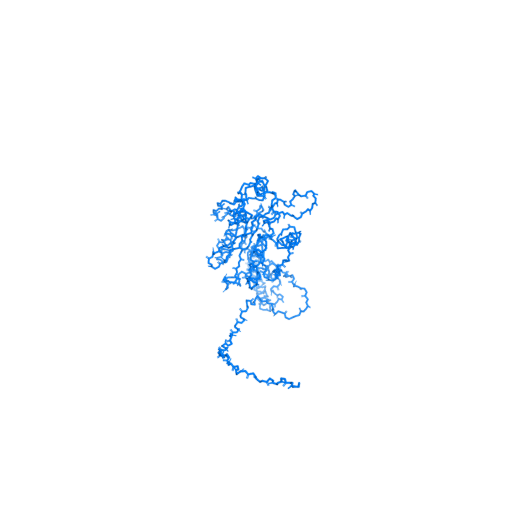 1 133 ? -13.140 -5.654 16.142 1.00 97.94 133 ALA A CA 1
ATOM 1024 C C . ALA A 1 133 ? -12.897 -5.321 14.655 1.00 97.94 133 ALA A C 1
ATOM 1026 O O . ALA A 1 133 ? -13.230 -6.109 13.769 1.00 97.94 133 ALA A O 1
ATOM 1027 N N . MET A 1 134 ? -12.246 -4.189 14.371 1.00 98.31 134 MET A N 1
ATOM 1028 C CA . MET A 1 134 ? -11.797 -3.816 13.026 1.00 98.31 134 MET A CA 1
ATOM 1029 C C . MET A 1 134 ? -10.838 -4.868 12.449 1.00 98.31 134 MET A C 1
ATOM 1031 O O . MET A 1 134 ? -10.969 -5.267 11.290 1.00 98.31 134 MET A O 1
ATOM 1035 N N . LEU A 1 135 ? -9.874 -5.328 13.251 1.00 98.69 135 LEU A N 1
ATOM 1036 C CA . LEU A 1 135 ? -8.896 -6.332 12.840 1.00 98.69 135 LEU A CA 1
ATOM 1037 C C . LEU A 1 135 ? -9.512 -7.730 12.708 1.00 98.69 135 LEU A C 1
ATOM 1039 O O . LEU A 1 135 ? -9.150 -8.444 11.776 1.00 98.69 135 LEU A O 1
ATOM 1043 N N . ASP A 1 136 ? -10.481 -8.097 13.553 1.00 98.62 136 ASP A N 1
ATOM 1044 C CA . ASP A 1 136 ? -11.266 -9.331 13.414 1.00 98.62 136 ASP A CA 1
ATOM 1045 C C . ASP A 1 136 ? -11.936 -9.373 12.022 1.00 98.62 136 ASP A C 1
ATOM 1047 O O . ASP A 1 136 ? -11.838 -10.375 11.302 1.00 98.62 136 ASP A O 1
ATOM 1051 N N . ALA A 1 137 ? -12.550 -8.262 11.594 1.00 98.38 137 ALA A N 1
ATOM 1052 C CA . ALA A 1 137 ? -13.163 -8.134 10.271 1.00 98.38 137 ALA A CA 1
ATOM 1053 C C . ALA A 1 137 ? -12.126 -8.191 9.132 1.00 98.38 137 ALA A C 1
ATOM 1055 O O . ALA A 1 137 ? -12.310 -8.930 8.160 1.00 98.38 137 ALA A O 1
ATOM 1056 N N . TYR A 1 138 ? -11.006 -7.476 9.268 1.00 98.62 138 TYR A N 1
ATOM 1057 C CA . TYR A 1 138 ? -9.916 -7.483 8.287 1.00 98.62 138 TYR A CA 1
ATOM 1058 C C . TYR A 1 138 ? -9.307 -8.880 8.086 1.00 98.62 138 TYR A C 1
ATOM 1060 O O . TYR A 1 138 ? -9.179 -9.349 6.952 1.00 98.62 138 TYR A O 1
ATOM 1068 N N . PHE A 1 139 ? -8.951 -9.584 9.163 1.00 98.69 139 PHE A N 1
ATOM 1069 C CA . PHE A 1 139 ? -8.358 -10.919 9.053 1.00 98.69 139 PHE A CA 1
ATOM 1070 C C . PHE A 1 139 ? -9.367 -11.961 8.561 1.00 98.69 139 PHE A C 1
ATOM 1072 O O . PHE A 1 139 ? -8.989 -12.859 7.805 1.00 98.69 139 PHE A O 1
ATOM 1079 N N . SER A 1 140 ? -10.653 -11.809 8.893 1.00 98.44 140 SER A N 1
ATOM 1080 C CA . SER A 1 140 ? -11.726 -12.622 8.305 1.00 98.44 140 SER A CA 1
ATOM 1081 C C . SER A 1 140 ? -11.816 -12.417 6.791 1.00 98.44 140 SER A C 1
ATOM 1083 O O . SER A 1 140 ? -11.877 -13.389 6.035 1.00 98.44 140 SER A O 1
ATOM 1085 N N . PHE A 1 141 ? -11.735 -11.165 6.329 1.00 98.31 141 PHE A N 1
ATOM 1086 C CA . PHE A 1 141 ? -11.690 -10.847 4.904 1.00 98.31 141 PHE A CA 1
ATOM 1087 C C . PHE A 1 141 ? -10.480 -11.485 4.209 1.00 98.31 141 PHE A C 1
ATOM 1089 O O . PHE A 1 141 ? -10.641 -12.095 3.148 1.00 98.31 141 PHE A O 1
ATOM 1096 N N . LEU A 1 142 ? -9.283 -11.390 4.801 1.00 98.19 142 LEU A N 1
ATOM 1097 C CA . LEU A 1 142 ? -8.077 -12.015 4.246 1.00 98.19 142 LEU A CA 1
ATOM 1098 C C . LEU A 1 142 ? -8.202 -13.538 4.149 1.00 98.19 142 LEU A C 1
ATOM 1100 O O . LEU A 1 142 ? -7.776 -14.117 3.155 1.00 98.19 142 LEU A O 1
ATOM 1104 N N . LYS A 1 143 ? -8.806 -14.184 5.152 1.00 97.75 143 LYS A N 1
ATOM 1105 C CA . LYS A 1 143 ? -9.010 -15.637 5.166 1.00 97.75 143 LYS A CA 1
ATOM 1106 C C . LYS A 1 143 ? -9.944 -16.097 4.044 1.00 97.75 143 LYS A C 1
ATOM 1108 O O . LYS A 1 143 ? -9.660 -17.097 3.394 1.00 97.75 143 LYS A O 1
ATOM 1113 N N . ILE A 1 144 ? -11.027 -15.359 3.792 1.00 97.50 144 ILE A N 1
ATOM 1114 C CA . ILE A 1 144 ? -11.969 -15.630 2.689 1.00 97.50 144 ILE A CA 1
ATOM 1115 C C . ILE A 1 144 ? -11.303 -15.395 1.325 1.00 97.50 144 ILE A C 1
ATOM 1117 O O . ILE A 1 144 ? -11.599 -16.084 0.351 1.00 97.50 144 ILE A O 1
ATOM 1121 N N . ASN A 1 145 ? -10.383 -14.435 1.255 1.00 96.69 145 ASN A N 1
ATOM 1122 C CA . ASN A 1 145 ? -9.691 -14.029 0.035 1.00 96.69 145 ASN A CA 1
ATOM 1123 C C . ASN A 1 145 ? -8.234 -14.520 -0.015 1.00 96.69 145 ASN A C 1
ATOM 1125 O O . ASN A 1 145 ? -7.388 -13.891 -0.654 1.00 96.69 145 ASN A O 1
ATOM 1129 N N . SER A 1 146 ? -7.945 -15.656 0.625 1.00 95.25 146 SER A N 1
ATOM 1130 C CA . SER A 1 146 ? -6.598 -16.225 0.769 1.00 95.25 146 SER A CA 1
ATOM 1131 C C . SER A 1 146 ? -5.881 -16.444 -0.563 1.00 95.25 146 SER A C 1
ATOM 1133 O O . SER A 1 146 ? -4.652 -16.393 -0.628 1.00 95.25 146 SER A O 1
ATOM 1135 N N . GLU A 1 147 ? -6.658 -16.658 -1.627 1.00 94.81 147 GLU A N 1
ATOM 1136 C CA . GLU A 1 147 ? -6.157 -16.940 -2.963 1.00 94.81 147 GLU A CA 1
ATOM 1137 C C . GLU A 1 147 ? -5.681 -15.699 -3.743 1.00 94.81 147 GLU A C 1
ATOM 1139 O O . GLU A 1 147 ? -5.150 -15.829 -4.849 1.00 94.81 147 GLU A O 1
ATOM 1144 N N . ARG A 1 148 ? -5.832 -14.494 -3.183 1.00 97.25 148 ARG A N 1
ATOM 1145 C CA . ARG A 1 148 ? -5.447 -13.244 -3.850 1.00 97.25 148 ARG A CA 1
ATOM 1146 C C . ARG A 1 148 ? -3.962 -12.918 -3.705 1.00 97.25 148 ARG A C 1
ATOM 1148 O O . ARG A 1 148 ? -3.311 -13.292 -2.730 1.00 97.25 148 ARG A O 1
ATOM 1155 N N . THR A 1 149 ? -3.441 -12.157 -4.664 1.00 98.50 149 THR A N 1
ATOM 1156 C CA . THR A 1 14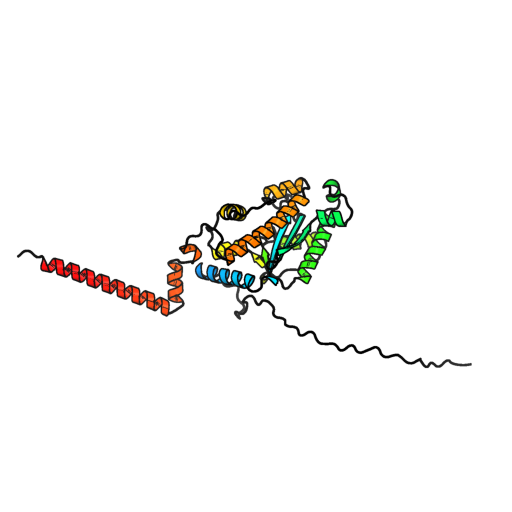9 ? -2.154 -11.459 -4.555 1.00 98.50 149 THR A CA 1
ATOM 1157 C C . THR A 1 149 ? -2.389 -10.028 -4.081 1.00 98.50 149 THR A C 1
ATOM 1159 O O . THR A 1 149 ? -3.219 -9.311 -4.639 1.00 98.50 149 THR A O 1
ATOM 1162 N N . TYR A 1 150 ? -1.635 -9.601 -3.071 1.00 98.56 150 TYR A N 1
ATOM 1163 C CA . TYR A 1 150 ? -1.732 -8.283 -2.458 1.00 98.56 150 TYR A CA 1
ATOM 1164 C C . TYR A 1 150 ? -0.558 -7.400 -2.880 1.00 98.56 150 TYR A C 1
ATOM 1166 O O . TYR A 1 150 ? 0.581 -7.586 -2.448 1.00 98.56 150 TYR A O 1
ATOM 1174 N N . VAL A 1 151 ? -0.849 -6.412 -3.719 1.00 98.75 151 VAL A N 1
ATOM 1175 C CA . VAL A 1 151 ? 0.073 -5.333 -4.065 1.00 98.75 151 VAL A CA 1
ATOM 1176 C C . VAL A 1 151 ? 0.044 -4.293 -2.950 1.00 98.75 151 VAL A C 1
ATOM 1178 O O . VAL A 1 151 ? -1.022 -3.851 -2.528 1.00 98.75 151 VAL A O 1
ATOM 1181 N N . HIS A 1 152 ? 1.209 -3.874 -2.478 1.00 98.38 152 HIS A N 1
ATOM 1182 C CA . HIS A 1 152 ? 1.328 -2.917 -1.385 1.00 98.38 152 HIS A CA 1
ATOM 1183 C C . HIS A 1 152 ? 2.465 -1.929 -1.632 1.00 98.38 152 HIS A C 1
ATOM 1185 O O . HIS A 1 152 ? 3.313 -2.127 -2.501 1.00 98.38 152 HIS A O 1
ATOM 1191 N N . TRP A 1 153 ? 2.524 -0.874 -0.823 1.00 97.31 153 TRP A N 1
ATOM 1192 C CA . TRP A 1 153 ? 3.615 0.096 -0.855 1.00 97.31 153 TRP A CA 1
ATOM 1193 C C . TRP A 1 153 ? 4.414 0.030 0.441 1.00 97.31 153 TRP A C 1
ATOM 1195 O O . TRP A 1 153 ? 3.917 0.421 1.493 1.00 97.31 153 TRP A O 1
ATOM 1205 N N . ASN A 1 154 ? 5.648 -0.479 0.384 1.00 95.00 154 ASN A N 1
ATOM 1206 C CA . ASN A 1 154 ? 6.603 -0.435 1.503 1.00 95.00 154 ASN A CA 1
ATOM 1207 C C . ASN A 1 154 ? 6.178 -1.153 2.815 1.00 95.00 154 ASN A C 1
ATOM 1209 O O . ASN A 1 154 ? 6.878 -1.041 3.813 1.00 95.00 154 ASN A O 1
ATOM 1213 N N . MET A 1 155 ? 5.080 -1.918 2.815 1.00 96.25 155 MET A N 1
ATOM 1214 C CA . MET A 1 155 ? 4.582 -2.750 3.928 1.00 96.25 155 MET A CA 1
ATOM 1215 C C . MET A 1 155 ? 5.380 -4.063 4.103 1.00 96.25 155 MET A C 1
ATOM 1217 O O . MET A 1 155 ? 4.865 -5.142 3.809 1.00 96.25 155 MET A O 1
ATOM 1221 N N . ARG A 1 156 ? 6.650 -3.995 4.524 1.00 90.81 156 ARG A N 1
ATOM 1222 C CA . ARG A 1 156 ? 7.601 -5.123 4.410 1.00 90.81 156 ARG A CA 1
ATOM 1223 C C . ARG A 1 156 ? 7.990 -5.827 5.706 1.00 90.81 156 ARG A C 1
ATOM 1225 O O . ARG A 1 156 ? 8.473 -6.955 5.635 1.00 90.81 156 ARG A O 1
ATOM 1232 N N . ASP A 1 157 ? 7.862 -5.181 6.855 1.00 88.31 157 ASP A N 1
ATOM 1233 C CA . ASP A 1 157 ? 8.541 -5.645 8.064 1.00 88.31 157 ASP A CA 1
ATOM 1234 C C . ASP A 1 157 ? 7.696 -5.462 9.329 1.00 88.31 157 ASP A C 1
ATOM 1236 O O . ASP A 1 157 ? 6.494 -5.195 9.277 1.00 88.31 157 ASP A O 1
ATOM 1240 N N . THR A 1 158 ? 8.320 -5.736 10.473 1.00 87.25 158 THR A N 1
ATOM 1241 C CA . THR A 1 158 ? 7.705 -5.668 11.801 1.00 87.25 158 THR A CA 1
ATOM 1242 C C . THR A 1 158 ? 7.453 -4.241 12.268 1.00 87.25 158 THR A C 1
ATOM 1244 O O . THR A 1 158 ? 6.633 -4.059 13.161 1.00 87.25 158 THR A O 1
ATOM 1247 N N . ASN A 1 159 ? 8.125 -3.248 11.676 1.00 87.19 159 ASN A N 1
ATOM 1248 C CA . ASN A 1 159 ? 7.923 -1.840 12.008 1.00 87.19 159 ASN A CA 1
ATOM 1249 C C . ASN A 1 159 ? 6.738 -1.280 11.219 1.00 87.19 159 ASN A C 1
ATOM 1251 O O . ASN A 1 159 ? 5.920 -0.549 11.768 1.00 87.19 159 ASN A O 1
ATOM 1255 N N . TYR A 1 160 ? 6.626 -1.647 9.937 1.00 91.50 160 TYR A N 1
ATOM 1256 C CA . TYR A 1 160 ? 5.514 -1.229 9.089 1.00 91.50 160 TYR A CA 1
ATOM 1257 C C . TYR A 1 160 ? 5.162 -2.285 8.030 1.00 91.50 160 TYR A C 1
ATOM 1259 O O . TYR A 1 160 ? 5.977 -2.654 7.176 1.00 91.50 160 TYR A O 1
ATOM 1267 N N . GLY A 1 161 ? 3.907 -2.739 8.039 1.00 95.56 161 GLY A N 1
ATOM 1268 C CA . GLY A 1 161 ? 3.367 -3.679 7.062 1.00 95.56 161 GLY A CA 1
ATOM 1269 C C . GLY A 1 161 ? 2.560 -4.821 7.657 1.00 95.56 161 GLY A C 1
ATOM 1270 O O . GLY A 1 161 ? 2.076 -4.744 8.781 1.00 95.56 161 GLY A O 1
ATOM 1271 N N . PHE A 1 162 ? 2.426 -5.906 6.891 1.00 97.62 162 PHE A N 1
ATOM 1272 C CA . PHE A 1 162 ? 1.648 -7.082 7.297 1.00 97.62 162 PHE A CA 1
ATOM 1273 C C . PHE A 1 162 ? 2.068 -7.608 8.673 1.00 97.62 162 PHE A C 1
ATOM 1275 O O . PHE A 1 162 ? 1.222 -7.767 9.545 1.00 97.62 162 PHE A O 1
ATOM 1282 N N . ARG A 1 163 ? 3.377 -7.769 8.910 1.00 96.19 163 ARG A N 1
ATOM 1283 C CA . ARG A 1 163 ? 3.896 -8.277 10.190 1.00 96.19 163 ARG A CA 1
ATOM 1284 C C . ARG A 1 163 ? 3.607 -7.337 11.363 1.00 96.19 163 ARG A C 1
ATOM 1286 O O . ARG A 1 163 ? 3.348 -7.819 12.462 1.00 96.19 163 ARG A O 1
ATOM 1293 N N . ALA A 1 164 ? 3.614 -6.022 11.135 1.00 95.56 164 ALA A N 1
ATOM 1294 C CA . ALA A 1 164 ? 3.232 -5.037 12.147 1.00 95.56 164 ALA A CA 1
ATOM 1295 C C . ALA A 1 164 ? 1.743 -5.166 12.521 1.00 95.56 164 ALA A C 1
ATOM 1297 O O . ALA A 1 164 ? 1.409 -5.203 13.704 1.00 95.56 164 ALA A O 1
ATOM 1298 N N . ILE A 1 165 ? 0.861 -5.326 11.524 1.00 97.75 165 ILE A N 1
ATOM 1299 C CA . ILE A 1 165 ? -0.581 -5.539 11.738 1.00 97.75 165 ILE A CA 1
ATOM 1300 C C . ILE A 1 165 ? -0.839 -6.856 12.476 1.00 97.75 165 ILE A C 1
ATOM 1302 O O . ILE A 1 165 ? -1.588 -6.892 13.451 1.00 97.75 165 ILE A O 1
ATOM 1306 N N . GLU A 1 166 ? -0.183 -7.934 12.050 1.00 98.19 166 GLU A N 1
ATOM 1307 C CA . GLU A 1 166 ? -0.261 -9.247 12.692 1.00 98.19 166 GLU A CA 1
ATOM 1308 C C . GLU A 1 166 ? 0.187 -9.182 14.159 1.00 98.19 166 GLU A C 1
ATOM 1310 O O . GLU A 1 166 ? -0.471 -9.740 15.034 1.00 98.19 166 GLU A O 1
ATOM 1315 N N . HIS A 1 167 ? 1.295 -8.494 14.451 1.00 97.00 167 HIS A N 1
ATOM 1316 C CA . HIS A 1 167 ? 1.769 -8.304 15.821 1.00 97.00 167 HIS A CA 1
ATOM 1317 C C . HIS A 1 167 ? 0.777 -7.487 16.656 1.00 97.00 167 HIS A C 1
ATOM 1319 O O . HIS A 1 167 ? 0.417 -7.915 17.752 1.00 97.00 167 HIS A O 1
ATOM 1325 N N . ARG A 1 168 ? 0.286 -6.355 16.132 1.00 96.94 168 ARG A N 1
ATOM 1326 C CA . ARG A 1 168 ? -0.708 -5.516 16.819 1.00 96.94 168 ARG A CA 1
ATOM 1327 C C . ARG A 1 168 ? -1.965 -6.308 17.170 1.00 96.94 168 ARG A C 1
ATOM 1329 O O . ARG A 1 168 ? -2.456 -6.215 18.289 1.00 96.94 168 ARG A O 1
ATOM 1336 N N . TYR A 1 169 ? -2.445 -7.135 16.249 1.00 98.44 169 TYR A N 1
ATOM 1337 C CA . TYR A 1 169 ? -3.618 -7.964 16.488 1.00 98.44 169 TYR A CA 1
ATOM 1338 C C . TYR A 1 169 ? -3.398 -9.013 17.584 1.00 98.44 169 TYR A C 1
ATOM 1340 O O . TYR A 1 169 ? -4.259 -9.177 18.445 1.00 98.44 169 TYR A O 1
ATOM 1348 N N . ARG A 1 170 ? -2.218 -9.652 17.622 1.00 98.19 170 ARG A N 1
ATOM 1349 C CA . ARG A 1 170 ? -1.843 -10.566 18.719 1.00 98.19 170 ARG A CA 1
ATOM 1350 C C . ARG A 1 170 ? -1.793 -9.858 20.071 1.00 98.19 170 ARG A C 1
ATOM 1352 O O . ARG A 1 170 ? -2.259 -10.417 21.057 1.00 98.19 170 ARG A O 1
ATOM 1359 N N . VAL A 1 171 ? -1.283 -8.623 20.122 1.00 97.06 171 VAL A N 1
ATOM 1360 C CA . VAL A 1 171 ? -1.281 -7.796 21.348 1.00 97.06 171 VAL A CA 1
ATOM 1361 C C . VAL A 1 171 ? -2.705 -7.547 21.858 1.00 97.06 171 VAL A C 1
ATOM 1363 O O . VAL A 1 171 ? -2.928 -7.515 23.064 1.00 97.06 171 VAL A O 1
ATOM 1366 N N . LEU A 1 172 ? -3.680 -7.429 20.955 1.00 97.81 172 LEU A N 1
ATOM 1367 C CA . LEU A 1 172 ? -5.103 -7.287 21.282 1.00 97.81 172 LEU A CA 1
ATOM 1368 C C . LEU A 1 172 ? -5.810 -8.633 21.554 1.00 97.81 172 LEU A C 1
ATOM 1370 O O . LEU A 1 172 ? -7.033 -8.671 21.684 1.00 97.81 172 LEU A O 1
ATOM 1374 N N . GLY A 1 173 ? -5.066 -9.742 21.632 1.00 98.00 173 GLY A N 1
ATOM 1375 C CA . GLY A 1 173 ? -5.594 -11.083 21.899 1.00 98.00 173 GLY A CA 1
ATOM 1376 C C . GLY A 1 173 ? -6.218 -11.787 20.689 1.00 98.00 173 GLY A C 1
ATOM 1377 O O . GLY A 1 173 ? -6.955 -12.754 20.867 1.00 98.00 173 GLY A O 1
ATOM 1378 N N . GLY A 1 174 ? -5.977 -11.298 19.470 1.00 98.19 174 GLY A N 1
ATOM 1379 C CA . GLY A 1 174 ? -6.418 -11.932 18.225 1.00 98.19 174 GLY A CA 1
ATOM 1380 C C . GLY A 1 174 ? -5.432 -12.965 17.665 1.00 98.19 174 GLY A C 1
ATOM 1381 O O . GLY A 1 174 ? -4.262 -12.999 18.050 1.00 98.19 174 GLY A O 1
ATOM 1382 N N . ASP A 1 175 ? -5.895 -13.776 16.709 1.00 98.06 175 ASP A N 1
ATOM 1383 C CA . ASP A 1 175 ? -5.073 -14.750 15.975 1.00 98.06 1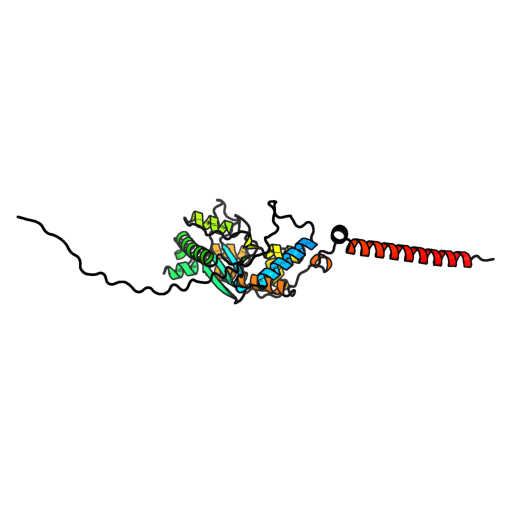75 ASP A CA 1
ATOM 1384 C C . ASP A 1 175 ? -5.027 -14.414 14.469 1.00 98.06 175 ASP A C 1
ATOM 1386 O O . ASP A 1 175 ? -6.019 -14.610 13.758 1.00 98.06 175 ASP A O 1
ATOM 1390 N N . PRO A 1 176 ? -3.923 -13.832 13.961 1.00 98.25 176 PRO A N 1
ATOM 1391 C CA . PRO A 1 176 ? -3.873 -13.309 12.602 1.00 98.25 176 PRO A CA 1
ATOM 1392 C C . PRO A 1 176 ? -3.813 -14.412 11.544 1.00 98.25 176 PRO A C 1
ATOM 1394 O O . PRO A 1 176 ? -2.976 -15.313 11.596 1.00 98.25 176 PRO A O 1
ATOM 1397 N N . TYR A 1 177 ? -4.595 -14.244 10.476 1.00 98.12 177 TYR A N 1
ATOM 1398 C CA . TYR A 1 177 ? -4.351 -14.968 9.232 1.00 98.12 177 TYR A CA 1
ATOM 1399 C C . TYR A 1 177 ? -3.083 -14.442 8.541 1.00 98.12 177 TYR A C 1
ATOM 1401 O O . TYR A 1 177 ? -2.966 -13.248 8.258 1.00 98.12 177 TYR A O 1
ATOM 1409 N N . ILE A 1 178 ? -2.149 -15.344 8.226 1.00 97.81 178 ILE A N 1
ATOM 1410 C CA . ILE A 1 178 ? -0.867 -14.995 7.605 1.00 97.81 178 ILE A CA 1
ATOM 1411 C C . ILE A 1 178 ? -0.962 -15.117 6.086 1.00 97.81 178 ILE A C 1
ATOM 1413 O O . ILE A 1 178 ? -1.002 -16.217 5.527 1.00 97.81 178 ILE A O 1
ATOM 1417 N N . VAL A 1 179 ? -0.934 -13.970 5.405 1.00 96.88 179 VAL A N 1
ATOM 1418 C CA . VAL A 1 179 ? -0.735 -13.928 3.952 1.00 96.88 179 VAL A CA 1
ATOM 1419 C C . VAL A 1 179 ? 0.686 -14.407 3.659 1.00 96.88 179 VAL A C 1
ATOM 1421 O O . VAL A 1 179 ? 1.647 -13.887 4.230 1.00 96.88 179 VAL A O 1
ATOM 1424 N N . GLN A 1 180 ? 0.826 -15.388 2.772 1.00 95.94 180 GLN A N 1
ATOM 1425 C CA . GLN A 1 180 ? 2.131 -15.920 2.378 1.00 95.94 180 GLN A CA 1
ATOM 1426 C C . GLN A 1 180 ? 2.951 -14.862 1.626 1.00 95.94 180 GLN A C 1
ATOM 1428 O O . GLN A 1 180 ? 2.397 -14.026 0.911 1.00 95.94 180 GLN A O 1
ATOM 1433 N N . ASP A 1 181 ? 4.273 -14.866 1.812 1.00 94.56 181 ASP A N 1
ATOM 1434 C CA . ASP A 1 181 ? 5.150 -13.820 1.266 1.00 94.56 181 ASP A CA 1
ATOM 1435 C C . ASP A 1 181 ? 5.204 -13.831 -0.275 1.00 94.56 181 ASP A C 1
ATOM 1437 O O . ASP A 1 181 ? 5.391 -12.784 -0.888 1.00 94.56 181 ASP A O 1
ATOM 1441 N N . ASP A 1 182 ? 4.956 -14.976 -0.916 1.00 95.19 182 ASP A N 1
ATOM 1442 C CA . ASP A 1 182 ? 4.840 -15.107 -2.376 1.00 95.19 182 ASP A CA 1
ATOM 1443 C C . ASP A 1 182 ? 3.561 -14.474 -2.952 1.00 95.19 182 ASP A C 1
ATOM 1445 O O . ASP A 1 182 ? 3.498 -14.169 -4.143 1.00 95.19 182 ASP A O 1
ATOM 1449 N N . ARG A 1 183 ? 2.562 -14.207 -2.105 1.00 96.88 183 ARG A N 1
ATOM 1450 C CA . ARG A 1 183 ? 1.338 -13.478 -2.456 1.00 96.88 183 ARG A CA 1
ATOM 1451 C C . ARG A 1 183 ? 1.440 -11.980 -2.169 1.00 96.88 183 ARG A C 1
ATOM 1453 O O . ARG A 1 183 ? 0.447 -11.278 -2.349 1.00 96.88 183 ARG A O 1
ATOM 1460 N N . LYS A 1 184 ? 2.599 -11.467 -1.747 1.00 98.06 184 LYS A N 1
ATOM 1461 C CA . LYS A 1 184 ? 2.825 -10.039 -1.473 1.00 98.06 184 LYS A CA 1
ATOM 1462 C C . LYS A 1 184 ? 3.729 -9.436 -2.543 1.00 98.06 184 LYS A C 1
ATOM 1464 O O . LYS A 1 184 ? 4.827 -9.926 -2.792 1.00 98.06 184 LYS A O 1
ATOM 1469 N N . VAL A 1 185 ? 3.288 -8.343 -3.161 1.00 98.31 185 VAL A N 1
ATOM 1470 C CA . VAL A 1 185 ? 4.086 -7.609 -4.151 1.00 98.31 185 VAL A CA 1
ATOM 1471 C C . VAL A 1 185 ? 4.302 -6.175 -3.684 1.00 98.31 185 VAL A C 1
ATOM 1473 O O . VAL A 1 185 ? 3.373 -5.371 -3.655 1.00 98.31 185 VAL A O 1
ATOM 1476 N N . ASP A 1 186 ? 5.552 -5.832 -3.372 1.00 98.12 186 ASP A N 1
ATOM 1477 C CA . ASP A 1 186 ? 5.930 -4.456 -3.047 1.00 98.12 186 ASP A CA 1
ATOM 1478 C C . ASP A 1 186 ? 6.074 -3.624 -4.326 1.00 98.12 186 ASP A C 1
ATOM 1480 O O . ASP A 1 186 ? 7.076 -3.719 -5.044 1.00 98.12 186 ASP A O 1
ATOM 1484 N N . LEU A 1 187 ? 5.086 -2.769 -4.588 1.00 98.06 187 LEU A N 1
ATOM 1485 C CA . LEU A 1 187 ? 5.045 -1.886 -5.747 1.00 98.06 187 LEU A CA 1
ATOM 1486 C C . LEU A 1 187 ? 6.248 -0.937 -5.789 1.00 98.06 187 LEU A C 1
ATOM 1488 O O . LEU A 1 187 ? 6.798 -0.698 -6.859 1.00 98.06 187 LEU A O 1
ATOM 1492 N N . SER A 1 188 ? 6.709 -0.438 -4.641 1.00 95.69 188 SER A N 1
ATOM 1493 C CA . SER A 1 188 ? 7.854 0.481 -4.588 1.00 95.69 188 SER A CA 1
ATOM 1494 C C . SER A 1 188 ? 9.128 -0.197 -5.100 1.00 95.69 188 SER A C 1
ATOM 1496 O O . SER A 1 188 ? 9.850 0.350 -5.937 1.00 95.69 188 SER A O 1
ATOM 1498 N N . ARG A 1 189 ? 9.373 -1.444 -4.674 1.00 95.19 189 ARG A N 1
ATOM 1499 C CA . ARG A 1 189 ? 10.504 -2.243 -5.172 1.00 95.19 189 ARG A CA 1
ATOM 1500 C C . ARG A 1 189 ? 10.318 -2.662 -6.621 1.00 95.19 189 ARG A C 1
ATOM 1502 O O . ARG A 1 189 ? 11.280 -2.588 -7.379 1.00 95.19 189 ARG A O 1
ATOM 1509 N N . LEU A 1 190 ? 9.100 -3.033 -7.012 1.00 96.31 190 LEU A N 1
ATOM 1510 C CA . LEU A 1 190 ? 8.790 -3.393 -8.392 1.00 96.31 190 LEU A CA 1
ATOM 1511 C C . LEU A 1 190 ? 9.127 -2.245 -9.353 1.00 96.31 190 LEU A C 1
ATOM 1513 O O . LEU A 1 190 ? 9.763 -2.477 -10.375 1.00 96.31 190 LEU A O 1
ATOM 1517 N N . LEU A 1 191 ? 8.784 -1.001 -9.006 1.00 95.69 191 LEU A N 1
ATOM 1518 C CA . LEU A 1 191 ? 9.123 0.176 -9.813 1.00 95.69 191 LEU A CA 1
ATOM 1519 C C . LEU A 1 191 ? 10.639 0.417 -9.888 1.00 95.69 191 LEU A C 1
ATOM 1521 O O . LEU A 1 191 ? 11.153 0.727 -10.963 1.00 95.69 191 LEU A O 1
ATOM 1525 N N . ILE A 1 192 ? 11.377 0.217 -8.789 1.00 93.12 192 ILE A N 1
ATOM 1526 C CA . ILE A 1 192 ? 12.851 0.263 -8.802 1.00 93.12 192 ILE A CA 1
ATOM 1527 C C . ILE A 1 192 ? 13.416 -0.815 -9.732 1.00 93.12 192 ILE A C 1
ATOM 1529 O O . ILE A 1 192 ? 14.358 -0.553 -10.478 1.00 93.12 192 ILE A O 1
ATOM 1533 N N . ASP A 1 193 ? 12.854 -2.021 -9.700 1.00 93.00 193 ASP A N 1
ATOM 1534 C CA . ASP A 1 193 ? 13.286 -3.120 -10.558 1.00 93.00 193 ASP A CA 1
ATOM 1535 C C . ASP A 1 193 ? 12.884 -2.929 -12.027 1.00 93.00 193 ASP A C 1
ATOM 1537 O O . ASP A 1 193 ? 13.529 -3.530 -12.875 1.00 93.00 193 ASP A O 1
ATOM 1541 N N . LEU A 1 194 ? 11.868 -2.108 -12.330 1.00 91.25 194 LEU A N 1
ATOM 1542 C CA . LEU A 1 194 ? 11.417 -1.768 -13.690 1.00 91.25 194 LEU A CA 1
ATOM 1543 C C . LEU A 1 194 ? 12.169 -0.589 -14.316 1.00 91.25 194 LEU A C 1
ATOM 1545 O O . LEU A 1 194 ? 12.342 -0.542 -15.534 1.00 91.25 194 LEU A O 1
ATOM 1549 N N . TYR A 1 195 ? 12.561 0.393 -13.505 1.00 90.62 195 TYR A N 1
ATOM 1550 C CA . TYR A 1 195 ? 13.052 1.683 -13.999 1.00 90.62 195 TYR A CA 1
ATOM 1551 C C . TYR A 1 195 ? 14.442 2.053 -13.464 1.00 90.62 195 TYR A C 1
ATOM 1553 O O . TYR A 1 195 ? 15.072 2.981 -13.959 1.00 90.62 195 TYR A O 1
ATOM 1561 N N . GLY A 1 196 ? 14.975 1.300 -12.501 1.00 88.62 196 GLY A N 1
ATOM 1562 C CA . GLY A 1 196 ? 16.234 1.605 -11.823 1.00 88.62 196 GLY A CA 1
ATOM 1563 C C . GLY A 1 196 ? 16.053 2.557 -10.639 1.00 88.62 196 GLY A C 1
ATOM 1564 O O . GLY A 1 196 ? 15.031 3.212 -10.490 1.00 88.62 196 GLY A O 1
ATOM 1565 N N . VAL A 1 197 ? 17.057 2.647 -9.763 1.00 87.00 197 VAL A N 1
ATOM 1566 C CA . VAL A 1 197 ? 16.963 3.384 -8.482 1.00 87.00 197 VAL A CA 1
ATOM 1567 C C . VAL A 1 197 ? 16.656 4.876 -8.675 1.00 87.00 197 VAL A C 1
ATOM 1569 O O . VAL A 1 197 ? 15.919 5.449 -7.867 1.00 87.00 197 VAL A O 1
ATOM 1572 N N . GLY A 1 198 ? 17.175 5.473 -9.752 1.00 86.06 198 GLY A N 1
ATOM 1573 C CA . GLY A 1 198 ? 17.030 6.890 -10.100 1.00 86.06 198 GLY A CA 1
ATOM 1574 C C . GLY A 1 198 ? 15.722 7.270 -10.800 1.00 86.06 198 GLY A C 1
ATOM 1575 O O . GLY A 1 198 ? 15.592 8.412 -11.224 1.00 86.06 198 GLY A O 1
ATOM 1576 N N . TYR A 1 199 ? 14.746 6.359 -10.926 1.00 91.00 199 TYR A N 1
ATOM 1577 C CA . TYR A 1 199 ? 13.504 6.647 -11.657 1.00 91.00 199 TYR A CA 1
ATOM 1578 C C . TYR A 1 199 ? 12.676 7.794 -11.058 1.00 91.00 199 TYR A C 1
ATOM 1580 O O . TYR A 1 199 ? 11.928 8.457 -11.773 1.00 91.00 199 TYR A O 1
ATOM 1588 N N . ILE A 1 200 ? 12.790 8.020 -9.749 1.00 93.06 200 ILE A N 1
ATOM 1589 C CA . ILE A 1 200 ? 12.147 9.121 -9.032 1.00 93.06 200 ILE A CA 1
ATOM 1590 C C . ILE A 1 200 ? 12.934 9.399 -7.739 1.00 93.06 200 ILE A C 1
ATOM 1592 O O . ILE A 1 200 ? 13.446 8.465 -7.111 1.00 93.06 200 ILE A O 1
ATOM 1596 N N . GLY A 1 201 ? 13.040 10.669 -7.341 1.00 90.06 201 GLY A N 1
ATOM 1597 C CA . GLY A 1 201 ? 13.661 11.076 -6.076 1.00 90.06 201 GLY A CA 1
ATOM 1598 C C . GLY A 1 201 ? 12.797 10.745 -4.853 1.00 90.06 201 GLY A C 1
ATOM 1599 O O . GLY A 1 201 ? 11.610 10.443 -4.978 1.00 90.06 201 GLY A O 1
ATOM 1600 N N . HIS A 1 202 ? 13.378 10.829 -3.655 1.00 89.38 202 HIS A N 1
ATOM 1601 C CA . HIS A 1 202 ? 12.629 10.728 -2.397 1.00 89.38 202 HIS A CA 1
ATOM 1602 C C . HIS A 1 202 ? 11.975 12.082 -2.036 1.00 89.38 202 HIS A C 1
ATOM 1604 O O . HIS A 1 202 ? 12.583 13.114 -2.314 1.00 89.38 202 HIS A O 1
ATOM 1610 N N . PRO A 1 203 ? 10.778 12.102 -1.418 1.00 91.75 203 PRO A N 1
ATOM 1611 C CA . PRO A 1 203 ? 9.902 10.961 -1.153 1.00 91.75 2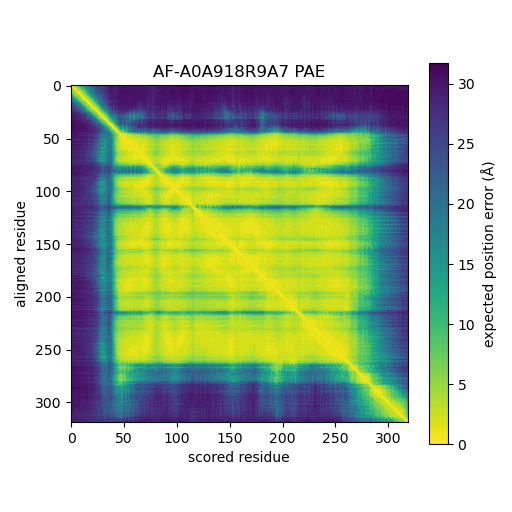03 PRO A CA 1
ATOM 1612 C C . PRO A 1 203 ? 9.191 10.488 -2.441 1.00 91.75 203 PRO A C 1
ATOM 1614 O O . PRO A 1 203 ? 8.711 11.275 -3.255 1.00 91.75 203 PRO A O 1
ATOM 1617 N N . ARG A 1 204 ? 9.225 9.170 -2.689 1.00 92.38 204 ARG A N 1
ATOM 1618 C CA . ARG A 1 204 ? 8.961 8.610 -4.030 1.00 92.38 204 ARG A CA 1
ATOM 1619 C C . ARG A 1 204 ? 7.509 8.745 -4.473 1.00 92.38 204 ARG A C 1
ATOM 1621 O O . ARG A 1 204 ? 7.266 8.927 -5.661 1.00 92.38 204 ARG A O 1
ATOM 1628 N N . LEU A 1 205 ? 6.562 8.605 -3.548 1.00 93.00 205 LEU A N 1
ATOM 1629 C CA . LEU A 1 205 ? 5.141 8.577 -3.877 1.00 93.00 205 LEU A CA 1
ATOM 1630 C C . LEU A 1 205 ? 4.661 9.968 -4.297 1.00 93.00 205 LEU A C 1
ATOM 1632 O O . LEU A 1 205 ? 4.113 10.132 -5.377 1.00 93.00 205 LEU A O 1
ATOM 1636 N N . GLU A 1 206 ? 4.958 10.976 -3.492 1.00 92.56 206 GLU A N 1
ATOM 1637 C CA . GLU A 1 206 ? 4.614 12.379 -3.700 1.00 92.56 206 GLU A CA 1
ATOM 1638 C C . GLU A 1 206 ? 5.227 12.905 -4.999 1.00 92.56 206 GLU A C 1
ATOM 1640 O O . GLU A 1 206 ? 4.530 13.491 -5.828 1.00 92.56 206 GLU A O 1
ATOM 1645 N N . ASN A 1 207 ? 6.508 12.606 -5.232 1.00 94.06 207 ASN A N 1
ATOM 1646 C CA . ASN A 1 207 ? 7.177 12.974 -6.477 1.00 94.06 207 ASN A CA 1
ATOM 1647 C C . ASN A 1 207 ? 6.547 12.277 -7.694 1.00 94.06 207 ASN A C 1
ATOM 1649 O O . ASN A 1 207 ? 6.402 12.901 -8.746 1.00 94.06 207 ASN A O 1
ATOM 1653 N N . LEU A 1 208 ? 6.132 11.008 -7.570 1.00 94.56 208 LEU A N 1
ATOM 1654 C CA . LEU A 1 208 ? 5.412 10.314 -8.642 1.00 94.56 208 LEU A CA 1
ATOM 1655 C C . LEU A 1 208 ? 4.069 10.972 -8.942 1.00 94.56 208 LEU A C 1
ATOM 1657 O O . LEU A 1 208 ? 3.748 11.139 -10.118 1.00 94.56 208 LEU A O 1
ATOM 1661 N N . LEU A 1 209 ? 3.308 11.350 -7.912 1.00 93.50 209 LEU A N 1
ATOM 1662 C CA . LEU A 1 209 ? 2.017 12.021 -8.068 1.00 93.50 209 LEU A CA 1
ATOM 1663 C C . LEU A 1 209 ? 2.174 13.355 -8.792 1.00 93.50 209 LEU A C 1
ATOM 1665 O O . LEU A 1 209 ? 1.482 13.588 -9.785 1.00 93.50 209 LEU A O 1
ATOM 1669 N N . ALA A 1 210 ? 3.135 14.172 -8.352 1.00 92.75 210 ALA A N 1
ATOM 1670 C CA . ALA A 1 210 ? 3.451 15.453 -8.972 1.00 92.75 210 ALA A CA 1
ATOM 1671 C C . ALA A 1 210 ? 3.872 15.278 -10.440 1.00 92.75 210 ALA A C 1
ATOM 1673 O O . ALA A 1 210 ? 3.294 15.895 -11.330 1.00 92.75 210 ALA A O 1
ATOM 1674 N N . MET A 1 211 ? 4.814 14.374 -10.725 1.00 93.75 211 MET A N 1
ATOM 1675 C CA . MET A 1 211 ? 5.322 14.152 -12.085 1.00 93.75 211 MET A CA 1
ATOM 1676 C C . MET A 1 211 ? 4.250 13.625 -13.051 1.00 93.75 211 MET A C 1
ATOM 1678 O O . MET A 1 211 ? 4.290 13.889 -14.256 1.00 93.75 211 MET A O 1
ATOM 1682 N N . ASN A 1 212 ? 3.293 12.856 -12.534 1.00 94.50 212 ASN A N 1
ATOM 1683 C CA . ASN A 1 212 ? 2.246 12.218 -13.325 1.00 94.50 212 ASN A CA 1
ATOM 1684 C C . ASN A 1 212 ? 0.929 13.005 -13.358 1.00 94.50 212 ASN A C 1
ATOM 1686 O O . ASN A 1 212 ? -0.015 12.533 -14.004 1.00 94.50 212 ASN A O 1
ATOM 1690 N N . ASN A 1 213 ? 0.879 14.183 -12.721 1.00 92.25 213 ASN A N 1
ATOM 1691 C CA . ASN A 1 213 ? -0.321 15.005 -12.542 1.00 92.25 213 ASN A CA 1
ATOM 1692 C C . ASN A 1 213 ? -1.500 14.189 -11.985 1.00 92.25 213 ASN A C 1
ATOM 1694 O O . ASN A 1 213 ? -2.624 14.278 -12.480 1.00 92.25 213 ASN A O 1
ATOM 1698 N N . ILE A 1 214 ? -1.232 13.325 -11.004 1.00 89.50 214 ILE A N 1
ATOM 1699 C CA . ILE A 1 214 ? -2.272 12.532 -10.345 1.00 89.50 214 ILE A CA 1
ATOM 1700 C C . ILE A 1 214 ? -2.866 13.394 -9.234 1.00 89.50 214 ILE A C 1
ATOM 1702 O O . ILE A 1 214 ? -2.184 13.726 -8.266 1.00 89.50 214 ILE A O 1
ATOM 1706 N N . ALA A 1 215 ? -4.142 13.754 -9.376 1.00 81.94 215 ALA A N 1
ATOM 1707 C CA . ALA A 1 215 ? -4.873 14.458 -8.333 1.00 81.94 215 ALA A CA 1
ATOM 1708 C C . ALA A 1 215 ? -5.051 13.534 -7.120 1.00 81.94 215 ALA A C 1
ATOM 1710 O O . ALA A 1 215 ? -5.700 12.493 -7.210 1.00 81.94 215 ALA A O 1
ATOM 1711 N N . ALA A 1 216 ? -4.472 13.918 -5.987 1.00 78.25 216 ALA A N 1
ATOM 1712 C CA . ALA A 1 216 ? -4.493 13.137 -4.757 1.00 78.25 216 ALA A CA 1
ATOM 1713 C C . ALA A 1 216 ? -5.326 13.852 -3.682 1.00 78.25 216 ALA A C 1
ATOM 1715 O O . ALA A 1 216 ? -4.822 14.208 -2.621 1.00 78.25 216 ALA A O 1
ATOM 1716 N N . LEU A 1 217 ? -6.603 14.112 -3.986 1.00 82.12 217 LEU A N 1
ATOM 1717 C CA . LEU A 1 217 ? -7.530 14.727 -3.030 1.00 82.12 217 LEU A CA 1
ATOM 1718 C C . LEU A 1 217 ? -7.602 13.867 -1.758 1.00 82.12 217 LEU A C 1
ATOM 1720 O O . LEU A 1 217 ? -7.747 12.650 -1.863 1.00 82.12 217 LEU A O 1
ATOM 1724 N N . ASP A 1 218 ? -7.486 14.497 -0.590 1.00 84.44 218 ASP A N 1
ATOM 1725 C CA . ASP A 1 218 ? -7.448 13.855 0.735 1.00 84.44 218 ASP A CA 1
ATOM 1726 C C . ASP A 1 218 ? -6.190 13.018 1.034 1.00 84.44 218 ASP A C 1
ATOM 1728 O O . ASP A 1 218 ? -6.132 12.323 2.046 1.00 84.44 218 ASP A O 1
ATOM 1732 N N . PHE A 1 219 ? -5.150 13.079 0.194 1.00 90.12 219 PHE A N 1
ATOM 1733 C CA . PHE A 1 219 ? -3.875 12.424 0.486 1.00 90.12 219 PHE A CA 1
ATOM 1734 C C . PHE A 1 219 ? -3.128 13.140 1.616 1.00 90.12 219 PHE A C 1
ATOM 1736 O O . PHE A 1 219 ? -2.820 14.328 1.513 1.00 90.12 219 PHE A O 1
ATOM 1743 N N . MET A 1 220 ? -2.768 12.390 2.657 1.00 91.94 220 MET A N 1
ATOM 1744 C CA . MET A 1 220 ? -1.910 12.868 3.741 1.00 91.94 220 MET A CA 1
ATOM 1745 C C . MET A 1 220 ? -0.506 12.268 3.651 1.00 91.94 220 MET A C 1
ATOM 1747 O O . MET A 1 220 ? -0.337 11.072 3.401 1.00 91.94 220 MET A O 1
ATOM 1751 N N . THR A 1 221 ? 0.502 13.098 3.903 1.00 89.50 221 THR A N 1
ATOM 1752 C CA . THR A 1 221 ? 1.882 12.663 4.173 1.00 89.50 221 THR A CA 1
ATOM 1753 C C . THR A 1 221 ? 1.980 12.003 5.550 1.00 89.50 221 THR A C 1
ATOM 1755 O O . THR A 1 221 ? 1.138 12.245 6.410 1.00 89.50 221 THR A O 1
ATOM 1758 N N . GLY A 1 222 ? 3.046 11.239 5.810 1.00 85.62 222 GLY A N 1
ATOM 1759 C CA . GLY A 1 222 ? 3.218 10.571 7.110 1.00 85.62 222 GLY A CA 1
ATOM 1760 C C . GLY A 1 222 ? 3.182 11.528 8.312 1.00 85.62 222 GLY A C 1
ATOM 1761 O O . GLY A 1 222 ? 2.605 11.197 9.342 1.00 85.62 222 GLY A O 1
ATOM 1762 N N . LYS A 1 223 ? 3.711 12.753 8.163 1.00 87.31 223 LYS A N 1
ATOM 1763 C CA . LYS A 1 223 ? 3.626 13.791 9.206 1.00 87.31 223 LYS A CA 1
ATOM 1764 C C . LYS A 1 223 ? 2.183 14.253 9.444 1.00 87.31 223 LYS A C 1
ATOM 1766 O O . LYS A 1 223 ? 1.773 14.405 10.587 1.00 87.31 223 LYS A O 1
ATOM 1771 N N . GLN A 1 224 ? 1.422 1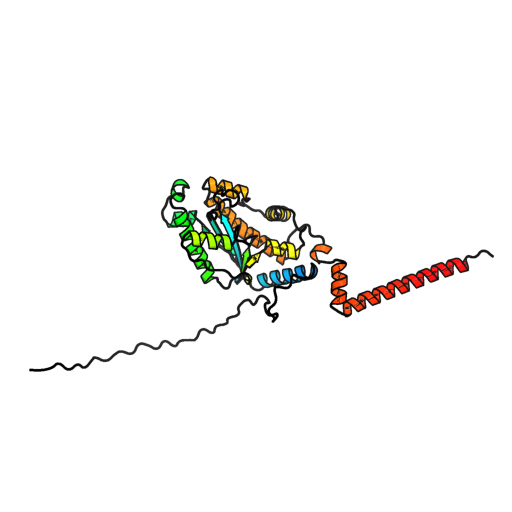4.471 8.372 1.00 92.31 224 GLN A N 1
ATOM 1772 C CA . GLN A 1 224 ? 0.017 14.879 8.466 1.00 92.31 224 GLN A CA 1
ATOM 1773 C C . GLN A 1 224 ? -0.859 13.770 9.057 1.00 92.31 224 GLN A C 1
ATOM 1775 O O . GLN A 1 224 ? -1.805 14.072 9.774 1.00 92.31 224 GLN A O 1
ATOM 1780 N N . GLU A 1 225 ? -0.546 12.499 8.786 1.00 91.50 225 GLU A N 1
ATOM 1781 C CA . GLU A 1 225 ? -1.255 11.366 9.392 1.00 91.50 225 GLU A CA 1
ATOM 1782 C C . GLU A 1 225 ? -0.997 11.274 10.897 1.00 91.50 225 GLU A C 1
ATOM 1784 O O . GLU A 1 225 ? -1.941 11.082 11.659 1.00 91.50 225 GLU A O 1
ATOM 1789 N N . ALA A 1 226 ? 0.246 11.480 11.341 1.00 89.94 226 ALA A N 1
ATOM 1790 C CA . ALA A 1 226 ? 0.564 11.532 12.767 1.00 89.94 226 ALA A CA 1
ATOM 1791 C C . ALA A 1 226 ? -0.225 12.645 13.483 1.00 89.94 226 ALA A C 1
ATOM 1793 O O . ALA A 1 226 ? -0.924 12.379 14.458 1.00 89.94 226 ALA A O 1
ATOM 1794 N N . GLU A 1 227 ? -0.213 13.864 12.937 1.00 92.31 227 GLU A N 1
ATOM 1795 C CA . GLU A 1 227 ? -0.964 14.998 13.490 1.00 92.31 227 GLU A CA 1
ATOM 1796 C C . GLU A 1 227 ? -2.484 14.755 13.465 1.00 92.31 227 GLU A C 1
ATOM 1798 O O . GLU A 1 227 ? -3.200 15.082 14.413 1.00 92.31 227 GLU A O 1
ATOM 1803 N N . ALA A 1 228 ? -3.014 14.170 12.389 1.00 93.69 228 ALA A N 1
ATOM 1804 C CA . ALA A 1 228 ? -4.431 13.834 12.296 1.00 93.69 228 ALA A CA 1
ATOM 1805 C C . ALA A 1 228 ? -4.839 12.789 13.346 1.00 93.69 228 ALA A C 1
ATOM 1807 O O . ALA A 1 228 ? -5.939 12.884 13.891 1.00 93.69 228 ALA A O 1
ATOM 1808 N N . PHE A 1 229 ? -3.963 11.833 13.662 1.00 92.19 229 PHE A N 1
ATOM 1809 C CA . PHE A 1 229 ? -4.197 10.851 14.716 1.00 92.19 229 PHE A CA 1
ATOM 1810 C C . PHE A 1 229 ? -4.242 11.490 16.105 1.00 92.19 229 PHE A C 1
ATOM 1812 O O . PHE A 1 229 ? -5.210 11.272 16.830 1.00 92.19 229 PHE A O 1
ATOM 1819 N N . GLU A 1 230 ? -3.254 12.321 16.444 1.00 91.00 230 GLU A N 1
ATOM 1820 C CA . GLU A 1 230 ? -3.196 13.035 17.730 1.00 91.00 230 GLU A CA 1
ATOM 1821 C C . GLU A 1 230 ? -4.430 13.918 17.960 1.00 91.00 230 GLU A C 1
ATOM 1823 O O . GLU A 1 230 ? -4.920 14.044 19.079 1.00 91.00 230 GLU A O 1
ATOM 1828 N N . ASN A 1 231 ? -4.977 14.483 16.882 1.00 92.44 231 ASN A N 1
ATOM 1829 C CA . ASN A 1 231 ? -6.189 15.298 16.913 1.00 92.44 231 ASN A CA 1
ATOM 1830 C C . ASN A 1 231 ? -7.495 14.490 16.760 1.00 92.44 231 ASN A C 1
ATOM 1832 O O . ASN A 1 231 ? -8.562 15.084 16.601 1.00 92.44 231 ASN A O 1
ATOM 1836 N N . GLY A 1 232 ? -7.437 13.154 16.740 1.00 91.25 232 GLY A N 1
ATOM 1837 C CA . GLY A 1 232 ? -8.615 12.287 16.631 1.00 91.25 232 GLY A CA 1
ATOM 1838 C C . GLY A 1 232 ? -9.390 12.406 15.311 1.00 91.25 232 GLY A C 1
ATOM 1839 O O . GLY A 1 232 ? -10.582 12.101 15.252 1.00 91.25 232 GLY A O 1
ATOM 1840 N N . LYS A 1 233 ? -8.741 12.843 14.224 1.00 94.06 233 LYS A N 1
ATOM 1841 C CA . LYS A 1 233 ? -9.339 13.019 12.887 1.00 94.06 233 LYS A CA 1
ATOM 1842 C C . LYS A 1 233 ? -9.422 11.691 12.123 1.00 94.06 233 LYS A C 1
ATOM 1844 O O . LYS A 1 233 ? -8.899 11.545 11.016 1.00 94.06 233 LYS A O 1
ATOM 1849 N N . TYR A 1 234 ? -10.091 10.696 12.707 1.00 93.56 234 TYR A N 1
ATOM 1850 C CA . TYR A 1 234 ? -10.137 9.328 12.169 1.00 93.56 234 TYR A CA 1
ATOM 1851 C C . TYR A 1 234 ? -10.806 9.222 10.791 1.00 93.56 234 TYR A C 1
ATOM 1853 O O . TYR A 1 234 ? -10.409 8.386 9.978 1.00 93.56 234 TYR A O 1
ATOM 1861 N N . VAL A 1 235 ? -11.783 10.085 10.497 1.00 94.25 235 VAL A N 1
ATOM 1862 C CA . VAL A 1 235 ? -12.430 10.150 9.174 1.00 94.25 235 VAL A CA 1
ATOM 1863 C C . VAL A 1 235 ? -11.437 10.602 8.101 1.00 94.25 235 VAL A C 1
ATOM 1865 O O . VAL A 1 235 ? -11.398 10.031 7.011 1.00 94.25 235 VAL A O 1
ATOM 1868 N N . ASP A 1 236 ? -10.593 11.587 8.406 1.00 95.31 236 ASP A N 1
ATOM 1869 C CA . ASP A 1 236 ? -9.623 12.105 7.442 1.00 95.31 236 ASP A CA 1
ATOM 1870 C C . ASP A 1 236 ? -8.490 11.095 7.194 1.00 95.31 236 ASP A C 1
ATOM 1872 O O . ASP A 1 236 ? -8.100 10.866 6.047 1.00 95.31 236 ASP A O 1
ATOM 1876 N N . LEU A 1 237 ? -8.041 10.394 8.243 1.00 95.56 237 LEU A N 1
ATOM 1877 C CA . LEU A 1 237 ? -7.112 9.262 8.121 1.00 95.56 237 LEU A CA 1
ATOM 1878 C C . LEU A 1 237 ? -7.675 8.150 7.228 1.00 95.56 237 LEU A C 1
ATOM 1880 O O . LEU A 1 237 ? -6.972 7.606 6.369 1.00 95.56 237 LEU A O 1
ATOM 1884 N N . HIS A 1 238 ? -8.959 7.829 7.388 1.00 96.38 238 HIS A N 1
ATOM 1885 C CA . HIS A 1 238 ? -9.630 6.852 6.542 1.00 96.38 238 HIS A CA 1
ATOM 1886 C C . HIS A 1 238 ? -9.660 7.288 5.072 1.00 96.38 238 HIS A C 1
ATOM 1888 O O . HIS A 1 238 ? -9.263 6.519 4.194 1.00 96.38 238 HIS A O 1
ATOM 1894 N N . ARG A 1 239 ? -10.059 8.537 4.795 1.00 96.44 239 ARG A N 1
ATOM 1895 C CA . ARG A 1 239 ? -10.080 9.105 3.435 1.00 96.44 239 ARG A CA 1
ATOM 1896 C C . ARG A 1 239 ? -8.697 9.084 2.784 1.00 96.44 239 ARG A C 1
ATOM 1898 O O . ARG A 1 239 ? -8.574 8.637 1.644 1.00 96.44 239 ARG A O 1
ATOM 1905 N N . SER A 1 240 ? -7.655 9.456 3.527 1.00 96.56 240 SER A N 1
ATOM 1906 C CA . SER A 1 240 ? -6.258 9.337 3.085 1.00 96.56 240 SER A CA 1
ATOM 1907 C C . SER A 1 240 ? -5.894 7.893 2.731 1.00 96.56 240 SER A C 1
ATOM 1909 O O . SER A 1 240 ? -5.315 7.634 1.674 1.00 96.56 240 SER A O 1
ATOM 1911 N N . THR A 1 241 ? -6.292 6.926 3.561 1.00 97.25 241 THR A N 1
ATOM 1912 C CA . THR A 1 241 ? -6.020 5.498 3.326 1.00 97.25 241 THR A CA 1
ATOM 1913 C C . THR A 1 241 ? -6.697 4.995 2.046 1.00 97.25 241 THR A C 1
ATOM 1915 O O . THR A 1 241 ? -6.057 4.331 1.226 1.00 97.25 241 THR A O 1
ATOM 1918 N N . LEU A 1 242 ? -7.964 5.366 1.828 1.00 97.31 242 LEU A N 1
ATOM 1919 C CA . LEU A 1 242 ? -8.706 5.073 0.597 1.00 97.31 242 LEU A CA 1
ATOM 1920 C C . LEU A 1 242 ? -8.039 5.708 -0.629 1.00 97.31 242 LEU A C 1
ATOM 1922 O O . LEU A 1 242 ? -7.877 5.053 -1.663 1.00 97.31 242 LEU A O 1
ATOM 1926 N N . ARG A 1 243 ? -7.599 6.966 -0.514 1.00 96.38 243 ARG A N 1
ATOM 1927 C CA . ARG A 1 243 ? -6.902 7.654 -1.604 1.00 96.38 243 ARG A CA 1
ATOM 1928 C C . ARG A 1 243 ? -5.586 6.968 -1.958 1.00 96.38 243 ARG A C 1
ATOM 1930 O O . ARG A 1 243 ? -5.257 6.873 -3.137 1.00 96.38 243 ARG A O 1
ATOM 1937 N N . LYS A 1 244 ? -4.834 6.469 -0.974 1.00 96.69 244 LYS A N 1
ATOM 1938 C CA . LYS A 1 244 ? -3.550 5.792 -1.216 1.00 96.69 244 LYS A CA 1
ATOM 1939 C C . LYS A 1 244 ? -3.709 4.511 -2.036 1.00 96.69 244 LYS A C 1
ATOM 1941 O O . LYS A 1 244 ? -2.955 4.322 -2.989 1.00 96.69 244 LYS A O 1
ATOM 1946 N N . VAL A 1 245 ? -4.703 3.666 -1.745 1.00 97.81 245 VAL A N 1
ATOM 1947 C CA . VAL A 1 245 ? -4.933 2.452 -2.558 1.00 97.81 245 VAL A CA 1
ATOM 1948 C C . VAL A 1 245 ? -5.400 2.775 -3.979 1.00 97.81 245 VAL A C 1
ATOM 1950 O O . VAL A 1 245 ? -4.978 2.107 -4.920 1.00 97.81 245 VAL A O 1
ATOM 1953 N N . ASP A 1 246 ? -6.198 3.831 -4.160 1.00 96.31 246 ASP A N 1
ATOM 1954 C CA . ASP A 1 246 ? -6.589 4.339 -5.483 1.00 96.31 246 ASP A CA 1
ATOM 1955 C C . ASP A 1 246 ? -5.372 4.834 -6.287 1.00 96.31 246 ASP A C 1
ATOM 1957 O O . ASP A 1 246 ? -5.146 4.430 -7.430 1.00 96.31 246 ASP A O 1
ATOM 1961 N N . VAL A 1 247 ? -4.515 5.627 -5.644 1.00 96.44 247 VAL A N 1
ATOM 1962 C CA . VAL A 1 247 ? -3.238 6.091 -6.196 1.00 96.44 247 VAL A CA 1
ATOM 1963 C C . VAL A 1 247 ? -2.337 4.923 -6.606 1.00 96.44 247 VAL A C 1
ATOM 1965 O O . VAL A 1 247 ? -1.756 4.946 -7.692 1.00 96.44 247 VAL A O 1
ATOM 1968 N N . PHE A 1 248 ? -2.215 3.891 -5.772 1.00 97.81 24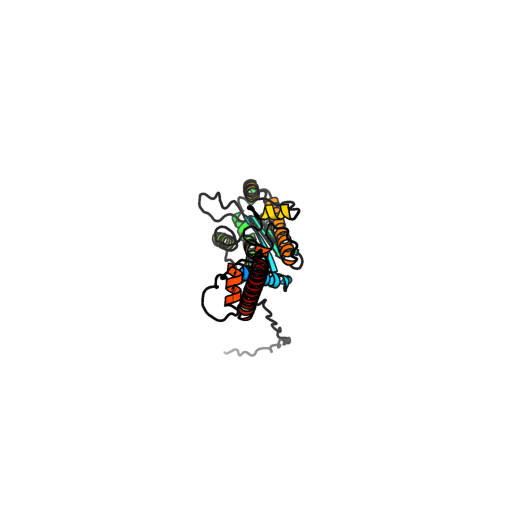8 PHE A N 1
ATOM 1969 C CA . PHE A 1 248 ? -1.391 2.724 -6.083 1.00 97.81 248 PHE A CA 1
ATOM 1970 C C . PHE A 1 248 ? -1.928 1.948 -7.287 1.00 97.81 248 PHE A C 1
ATOM 1972 O O . PHE A 1 248 ? -1.131 1.568 -8.148 1.00 97.81 248 PHE A O 1
ATOM 1979 N N . CYS A 1 249 ? -3.253 1.787 -7.406 1.00 96.81 249 CYS A N 1
ATOM 1980 C CA . CYS A 1 249 ? -3.880 1.247 -8.615 1.00 96.81 249 CYS A CA 1
ATOM 1981 C C . CYS A 1 249 ? -3.535 2.093 -9.852 1.00 96.81 249 CYS A C 1
ATOM 1983 O O . CYS A 1 249 ? -3.157 1.546 -10.887 1.00 96.81 249 CYS A O 1
ATOM 1985 N N . ASN A 1 250 ? -3.597 3.425 -9.749 1.00 95.94 250 ASN A N 1
ATOM 1986 C CA . ASN A 1 250 ? -3.248 4.312 -10.861 1.00 95.94 250 ASN A CA 1
ATOM 1987 C C . ASN A 1 250 ? -1.781 4.143 -11.291 1.00 95.94 250 ASN A C 1
ATOM 1989 O O . ASN A 1 250 ? -1.482 4.017 -12.478 1.00 95.94 250 ASN A O 1
ATOM 1993 N N . ILE A 1 251 ? -0.863 4.094 -10.322 1.00 97.12 251 ILE A N 1
ATOM 1994 C CA . ILE A 1 251 ? 0.573 3.938 -10.575 1.00 97.12 251 ILE A CA 1
ATOM 1995 C C . ILE A 1 251 ? 0.872 2.588 -11.230 1.00 97.12 251 ILE A C 1
ATOM 1997 O O . ILE A 1 251 ? 1.594 2.553 -12.227 1.00 97.12 251 ILE A O 1
ATOM 2001 N N . ILE A 1 252 ? 0.334 1.483 -10.701 1.00 97.62 252 ILE A N 1
ATOM 2002 C CA . ILE A 1 252 ? 0.618 0.151 -11.248 1.00 97.62 252 ILE A CA 1
ATOM 2003 C C . ILE A 1 252 ? 0.007 -0.034 -12.646 1.00 97.62 252 ILE A C 1
ATOM 2005 O O . ILE A 1 252 ? 0.664 -0.609 -13.513 1.00 97.62 252 ILE A O 1
ATOM 2009 N N . GLN A 1 253 ? -1.178 0.534 -12.901 1.00 96.62 253 GLN A N 1
ATOM 2010 C CA . GLN A 1 253 ? -1.794 0.574 -14.231 1.00 96.62 253 GLN A CA 1
ATOM 2011 C C . GLN A 1 253 ? -0.909 1.331 -15.227 1.00 96.62 253 GLN A C 1
ATOM 2013 O O . GLN A 1 253 ? -0.528 0.788 -16.260 1.00 96.62 253 GLN A O 1
ATOM 2018 N N . ARG A 1 254 ? -0.472 2.551 -14.887 1.00 96.69 254 ARG A N 1
ATOM 2019 C CA . ARG A 1 254 ? 0.434 3.331 -15.747 1.00 96.69 254 ARG A CA 1
ATOM 2020 C C . ARG A 1 254 ? 1.780 2.645 -15.964 1.00 96.69 254 ARG A C 1
ATOM 2022 O O . ARG A 1 254 ? 2.382 2.789 -17.029 1.00 96.69 254 ARG A O 1
ATOM 2029 N N . ALA A 1 255 ? 2.277 1.915 -14.966 1.00 96.25 255 ALA A N 1
ATOM 2030 C CA . ALA A 1 255 ? 3.495 1.129 -15.115 1.00 96.25 255 ALA A CA 1
ATOM 2031 C C . ALA A 1 255 ? 3.300 -0.004 -16.136 1.00 96.25 255 ALA A C 1
ATOM 2033 O O . ALA A 1 255 ? 4.173 -0.223 -16.979 1.00 96.25 255 ALA A O 1
ATOM 2034 N N . PHE A 1 256 ? 2.151 -0.688 -16.096 1.00 96.38 256 PHE A N 1
ATOM 2035 C CA . PHE A 1 256 ? 1.795 -1.750 -17.040 1.00 96.38 256 PHE A CA 1
ATOM 2036 C C . PHE A 1 256 ? 1.605 -1.219 -18.463 1.00 96.38 256 PHE A C 1
ATOM 2038 O O . PHE A 1 256 ? 2.209 -1.747 -19.400 1.00 96.38 256 PHE A O 1
ATOM 2045 N N . ASP A 1 257 ? 0.894 -0.101 -18.602 1.00 95.12 257 ASP A N 1
ATOM 2046 C CA . ASP A 1 257 ? 0.646 0.579 -19.879 1.00 95.12 257 ASP A CA 1
ATOM 2047 C C . ASP A 1 257 ? 1.889 1.298 -20.431 1.00 95.12 257 ASP A C 1
ATOM 2049 O O . ASP A 1 257 ? 1.859 1.858 -21.526 1.00 95.12 257 ASP A O 1
ATOM 2053 N N . LYS A 1 258 ? 3.000 1.297 -19.678 1.00 92.38 258 LYS A N 1
ATOM 2054 C CA . LYS A 1 258 ? 4.245 2.025 -19.980 1.00 92.38 258 LYS A CA 1
ATOM 2055 C C . LYS A 1 258 ? 4.041 3.538 -20.151 1.00 92.38 258 LYS A C 1
ATOM 2057 O O . LYS A 1 258 ? 4.817 4.193 -20.843 1.00 92.38 258 LYS A O 1
ATOM 2062 N N . SER A 1 259 ? 3.022 4.092 -19.501 1.00 94.06 259 SER A N 1
ATOM 2063 C CA . SER A 1 259 ? 2.664 5.515 -19.528 1.00 94.06 259 SER A CA 1
ATOM 2064 C C . SER A 1 259 ? 3.085 6.270 -18.259 1.00 94.06 259 SER A C 1
ATOM 2066 O O . SER A 1 259 ? 2.900 7.485 -18.171 1.00 94.06 259 SER A O 1
ATOM 2068 N N . LEU A 1 260 ? 3.674 5.577 -17.274 1.00 95.50 260 LEU A N 1
ATOM 2069 C CA . LEU A 1 260 ? 4.170 6.187 -16.040 1.00 95.50 260 LEU A CA 1
ATOM 2070 C C . LEU A 1 260 ? 5.381 7.089 -16.320 1.00 95.50 260 LEU A C 1
ATOM 2072 O O . LEU A 1 260 ? 6.476 6.605 -16.617 1.00 95.50 260 LEU A O 1
ATOM 2076 N N . LYS A 1 261 ? 5.201 8.404 -16.162 1.00 92.69 261 LYS A N 1
ATOM 2077 C CA . LYS A 1 261 ? 6.278 9.392 -16.273 1.00 92.69 261 LYS A CA 1
ATOM 2078 C C . LYS A 1 261 ? 7.268 9.198 -15.127 1.00 92.69 261 LYS A C 1
ATOM 2080 O O . LYS A 1 261 ? 6.866 9.119 -13.965 1.00 92.69 261 LYS A O 1
ATOM 2085 N N . ASN A 1 262 ? 8.548 9.101 -15.474 1.00 90.75 262 ASN A N 1
ATOM 2086 C CA . ASN A 1 262 ? 9.663 8.900 -14.554 1.00 90.75 262 ASN A CA 1
ATOM 2087 C C . ASN A 1 262 ? 10.961 9.479 -15.158 1.00 90.75 262 ASN A C 1
ATOM 2089 O O . ASN A 1 262 ? 10.990 9.846 -16.333 1.00 90.75 262 ASN A O 1
ATOM 2093 N N . HIS A 1 263 ? 12.018 9.585 -14.355 1.00 88.62 263 HIS A N 1
ATOM 2094 C CA . HIS A 1 263 ? 13.325 10.117 -14.760 1.00 88.62 263 HIS A CA 1
ATOM 2095 C C . HIS A 1 263 ? 14.294 9.054 -15.299 1.00 88.62 263 HIS A C 1
ATOM 2097 O O . HIS A 1 263 ? 15.455 9.372 -15.553 1.00 88.62 263 HIS A O 1
ATOM 2103 N N . ALA A 1 264 ? 13.864 7.798 -15.461 1.00 79.75 264 ALA A N 1
ATOM 2104 C CA . ALA A 1 264 ? 14.763 6.744 -15.910 1.00 79.75 264 ALA A CA 1
ATOM 2105 C C . ALA A 1 264 ? 15.230 7.004 -17.341 1.00 79.75 264 ALA A C 1
ATOM 2107 O O . ALA A 1 264 ? 14.436 7.219 -18.262 1.00 79.75 264 ALA A O 1
ATOM 2108 N N . THR A 1 265 ? 16.541 6.931 -17.547 1.00 76.31 265 THR A N 1
ATOM 2109 C CA . THR A 1 265 ? 17.098 7.015 -18.894 1.00 76.31 265 THR A CA 1
ATOM 2110 C C . THR A 1 265 ? 16.779 5.745 -19.684 1.00 76.31 265 THR A C 1
ATOM 2112 O O . THR A 1 265 ? 16.598 4.661 -19.124 1.00 76.31 265 THR A O 1
ATOM 2115 N N . TRP A 1 266 ? 16.778 5.834 -21.020 1.00 66.81 266 TRP A N 1
ATOM 2116 C CA . TRP A 1 266 ? 16.537 4.668 -21.883 1.00 66.81 266 TRP A CA 1
ATOM 2117 C C . TRP A 1 266 ? 17.488 3.497 -21.573 1.00 66.81 266 TRP A C 1
ATOM 2119 O O . TRP A 1 266 ? 17.066 2.339 -21.574 1.00 66.81 266 TRP A O 1
ATOM 2129 N N . LYS A 1 267 ? 18.753 3.797 -21.243 1.00 68.38 267 LYS A N 1
ATOM 2130 C CA . LYS A 1 267 ? 19.767 2.799 -20.867 1.00 68.38 267 LYS A CA 1
ATOM 2131 C C . LYS A 1 267 ? 19.414 2.092 -19.558 1.00 68.38 267 LYS A C 1
ATOM 2133 O O . LYS A 1 267 ? 19.518 0.869 -19.485 1.00 68.38 267 LYS A O 1
ATOM 2138 N N . GLU A 1 268 ? 18.961 2.837 -18.552 1.00 70.94 268 GLU A N 1
ATOM 2139 C CA . GLU A 1 268 ? 18.569 2.289 -17.250 1.00 70.94 268 GLU A CA 1
ATOM 2140 C C . GLU A 1 268 ? 17.288 1.466 -17.344 1.00 70.94 268 GLU A C 1
ATOM 2142 O O . GLU A 1 268 ? 17.269 0.354 -16.825 1.00 70.94 268 GLU A O 1
ATOM 2147 N N . ALA A 1 269 ? 16.274 1.942 -18.072 1.00 65.94 269 ALA A N 1
ATOM 2148 C CA . ALA A 1 269 ? 15.001 1.241 -18.274 1.00 65.94 269 ALA A CA 1
ATOM 2149 C C . ALA A 1 269 ? 15.146 -0.089 -19.047 1.00 65.94 269 ALA A C 1
ATOM 2151 O O . ALA A 1 269 ? 14.339 -1.011 -18.898 1.00 65.94 269 ALA A O 1
ATOM 2152 N N . HIS A 1 270 ? 16.188 -0.211 -19.877 1.00 68.19 270 HIS A N 1
ATOM 2153 C CA . HIS A 1 270 ? 16.512 -1.448 -20.594 1.00 68.19 270 HIS A CA 1
ATOM 2154 C C . HIS A 1 270 ? 17.622 -2.269 -19.919 1.00 68.19 270 HIS A C 1
ATOM 2156 O O . HIS A 1 270 ? 17.917 -3.372 -20.377 1.00 68.19 270 HIS A O 1
ATOM 2162 N N . GLY A 1 271 ? 18.231 -1.770 -18.834 1.00 62.91 271 GLY A N 1
ATOM 2163 C CA . GLY A 1 271 ? 19.343 -2.436 -18.148 1.00 62.91 271 GLY A CA 1
ATOM 2164 C C . GLY A 1 271 ? 20.581 -2.628 -19.031 1.00 62.91 271 GLY A C 1
ATOM 2165 O O . GLY A 1 271 ? 21.346 -3.575 -18.828 1.00 62.91 271 GLY A O 1
ATOM 2166 N N . ILE A 1 272 ? 20.759 -1.770 -20.040 1.00 65.56 272 ILE A N 1
ATOM 2167 C CA . ILE A 1 272 ? 21.851 -1.862 -21.010 1.00 65.56 272 ILE A CA 1
ATOM 2168 C C . ILE A 1 272 ? 23.097 -1.236 -20.383 1.00 65.56 272 ILE A C 1
ATOM 2170 O O . ILE A 1 272 ? 23.216 -0.022 -20.241 1.00 65.56 272 ILE A O 1
ATOM 2174 N N . SER A 1 273 ? 24.040 -2.097 -20.016 1.00 67.94 273 SER A N 1
ATOM 2175 C CA . SER A 1 273 ? 25.360 -1.741 -19.502 1.00 67.94 273 SER A CA 1
ATOM 2176 C C . SER A 1 273 ? 26.418 -2.571 -20.225 1.00 67.94 273 SER A C 1
ATOM 2178 O O . SER A 1 273 ? 26.129 -3.680 -20.678 1.00 67.94 273 SER A O 1
ATOM 2180 N N . TRP A 1 274 ? 27.662 -2.089 -20.277 1.00 64.00 274 TRP A N 1
ATOM 2181 C CA . TRP A 1 274 ? 28.810 -2.887 -20.729 1.00 64.00 274 TRP A CA 1
ATOM 2182 C C . TRP A 1 274 ? 28.890 -4.239 -19.997 1.00 64.00 274 TRP A C 1
ATOM 2184 O O . TRP A 1 274 ? 29.130 -5.279 -20.606 1.00 64.00 274 TRP A O 1
ATOM 2194 N N . LYS A 1 275 ? 28.562 -4.246 -18.697 1.00 70.50 275 LYS A N 1
ATOM 2195 C CA . LYS A 1 275 ? 28.458 -5.473 -17.893 1.00 70.50 275 LYS A CA 1
ATOM 2196 C C . LYS A 1 275 ? 27.370 -6.424 -18.414 1.00 70.50 275 LYS A C 1
ATOM 2198 O O . LYS A 1 275 ? 27.579 -7.633 -18.432 1.00 70.50 275 LYS A O 1
ATOM 2203 N N . THR A 1 276 ? 26.235 -5.890 -18.869 1.00 69.56 276 THR A N 1
ATOM 2204 C CA . THR A 1 276 ? 25.135 -6.666 -19.467 1.00 69.56 276 THR A CA 1
ATOM 2205 C C . THR A 1 276 ? 25.542 -7.259 -20.815 1.00 69.56 276 THR A C 1
ATOM 2207 O O . THR A 1 276 ? 25.249 -8.422 -21.073 1.00 69.56 276 THR A O 1
ATOM 2210 N N . ALA A 1 277 ? 26.255 -6.501 -21.653 1.00 69.69 277 ALA A N 1
ATOM 2211 C CA . ALA A 1 277 ? 26.756 -6.996 -22.936 1.00 69.69 277 ALA A CA 1
ATOM 2212 C C . ALA A 1 277 ? 27.712 -8.187 -22.747 1.00 69.69 277 ALA A C 1
ATOM 2214 O O . ALA A 1 277 ? 27.522 -9.235 -23.364 1.00 69.69 277 ALA A O 1
ATOM 2215 N N . LEU A 1 278 ? 28.672 -8.071 -21.819 1.00 71.44 278 LEU A N 1
ATOM 2216 C CA . LEU A 1 278 ? 29.571 -9.172 -21.453 1.00 71.44 278 LEU A CA 1
ATOM 2217 C C . LEU A 1 278 ? 28.816 -10.383 -20.887 1.00 71.44 278 LEU A C 1
ATOM 2219 O O . LEU A 1 278 ? 29.155 -11.525 -21.191 1.00 71.44 278 LEU A O 1
ATOM 2223 N N . TYR A 1 279 ? 27.785 -10.146 -20.074 1.00 75.19 279 TYR A N 1
ATOM 2224 C CA . TYR A 1 279 ? 26.945 -11.211 -19.531 1.00 75.19 279 TYR A CA 1
ATOM 2225 C C . TYR A 1 279 ? 26.175 -11.965 -20.630 1.00 75.19 279 TYR A C 1
ATOM 2227 O O . TYR A 1 279 ? 26.196 -13.194 -20.660 1.00 75.19 279 TYR A O 1
ATOM 2235 N N . LEU A 1 280 ? 25.536 -11.251 -21.564 1.00 73.69 280 LEU A N 1
ATOM 2236 C CA . LEU A 1 280 ? 24.793 -11.856 -22.677 1.00 73.69 280 LEU A CA 1
ATOM 2237 C C . LEU A 1 280 ? 25.713 -12.642 -23.619 1.00 73.69 280 LEU A C 1
ATOM 2239 O O . LEU A 1 280 ? 25.362 -13.750 -24.025 1.00 73.69 280 LEU A O 1
ATOM 2243 N N . ALA A 1 281 ? 26.910 -12.113 -23.894 1.00 68.81 281 ALA A N 1
ATOM 2244 C CA . ALA A 1 281 ? 27.926 -12.787 -24.698 1.00 68.81 281 ALA A CA 1
ATOM 2245 C C . ALA A 1 281 ? 28.430 -14.094 -24.064 1.00 68.81 281 ALA A C 1
ATOM 2247 O O . ALA A 1 281 ? 28.809 -15.005 -24.792 1.00 68.81 281 ALA A O 1
ATOM 2248 N N . LYS A 1 282 ? 28.418 -14.214 -22.728 1.00 70.69 282 LYS A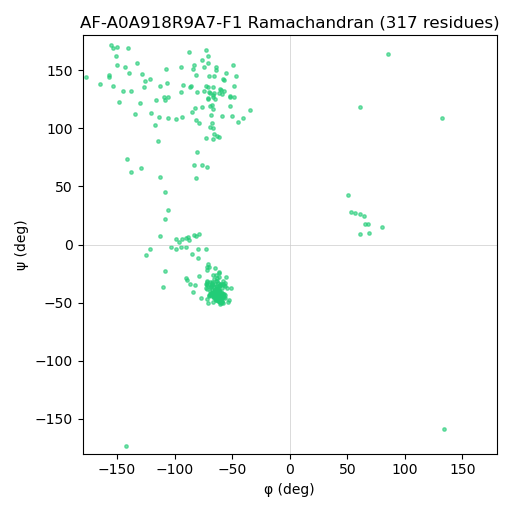 N 1
ATOM 2249 C CA . LYS A 1 282 ? 28.741 -15.471 -22.028 1.00 70.69 282 LYS A CA 1
ATOM 2250 C C . LYS A 1 282 ? 27.590 -16.482 -22.031 1.00 70.69 282 LYS A C 1
ATOM 2252 O O . LYS A 1 282 ? 27.846 -17.674 -21.910 1.00 70.69 282 LYS A O 1
ATOM 2257 N N . LYS A 1 283 ? 26.337 -16.024 -22.123 1.00 70.62 283 LYS A N 1
ATOM 2258 C CA . LYS A 1 283 ? 25.141 -16.871 -21.954 1.00 70.62 283 LYS A CA 1
ATOM 2259 C C . LYS A 1 283 ? 24.655 -17.514 -23.254 1.00 70.62 283 LYS A C 1
ATOM 2261 O O . LYS A 1 283 ? 24.101 -18.606 -23.203 1.00 70.62 283 LYS A O 1
ATOM 2266 N N . HIS A 1 284 ? 24.859 -16.873 -24.407 1.00 69.94 284 HIS A N 1
ATOM 2267 C CA . HIS A 1 284 ? 24.505 -17.464 -25.701 1.00 69.94 284 HIS A CA 1
ATOM 2268 C C . HIS A 1 284 ? 25.571 -17.217 -26.767 1.00 69.94 284 HIS A C 1
ATOM 2270 O O . HIS A 1 284 ? 25.963 -16.076 -27.013 1.00 69.94 284 HIS A O 1
ATOM 2276 N N . TRP A 1 285 ? 25.932 -18.295 -27.469 1.00 66.38 285 TRP A N 1
ATOM 2277 C CA . TRP A 1 285 ? 26.926 -18.303 -28.544 1.00 66.38 285 TRP A CA 1
ATOM 2278 C C . TRP A 1 285 ? 26.604 -17.310 -29.671 1.00 66.38 285 TRP A C 1
ATOM 2280 O O . TRP A 1 285 ? 27.517 -16.701 -30.211 1.00 66.38 285 TRP A O 1
ATOM 2290 N N . ILE A 1 286 ? 25.319 -17.068 -29.969 1.00 72.38 286 ILE A N 1
ATOM 2291 C CA . ILE A 1 286 ? 24.875 -16.104 -30.995 1.00 72.38 286 ILE A CA 1
ATOM 2292 C C . ILE A 1 286 ? 25.366 -14.684 -30.686 1.00 72.38 286 ILE A C 1
ATOM 2294 O O . ILE A 1 286 ? 25.847 -13.990 -31.579 1.00 72.38 286 ILE A O 1
ATOM 2298 N N . TYR A 1 287 ? 25.294 -14.243 -29.426 1.00 65.19 287 TYR A N 1
ATOM 2299 C CA . TYR A 1 287 ? 25.788 -12.914 -29.051 1.00 65.19 287 TYR A CA 1
ATOM 2300 C C . TYR A 1 287 ? 27.316 -12.861 -29.079 1.00 65.19 287 TYR A C 1
ATOM 2302 O O . TYR A 1 287 ? 27.879 -11.841 -29.469 1.00 65.19 287 TYR A O 1
ATOM 2310 N N . THR A 1 288 ? 27.991 -13.965 -28.742 1.00 60.91 288 THR A N 1
ATOM 2311 C CA . THR A 1 288 ? 29.437 -14.108 -28.949 1.00 60.91 288 THR A CA 1
ATOM 2312 C C . THR A 1 288 ? 29.788 -13.958 -30.432 1.00 60.91 288 THR A C 1
ATOM 2314 O O . THR A 1 288 ? 30.683 -13.189 -30.767 1.00 60.91 288 THR A O 1
ATOM 2317 N N . THR A 1 289 ? 29.047 -14.614 -31.331 1.00 62.12 289 THR A N 1
ATOM 2318 C CA . THR A 1 289 ? 29.251 -14.546 -32.784 1.00 62.12 289 THR A CA 1
ATOM 2319 C C . THR A 1 289 ? 29.039 -13.136 -33.323 1.00 62.12 289 THR A C 1
ATOM 2321 O O . THR A 1 289 ? 29.874 -12.657 -34.082 1.00 62.12 289 THR A O 1
ATOM 2324 N N . VAL A 1 290 ? 27.988 -12.427 -32.899 1.00 71.44 290 VAL A N 1
ATOM 2325 C CA . VAL A 1 290 ? 27.751 -11.032 -33.316 1.00 71.44 290 VAL A CA 1
ATOM 2326 C C . VAL A 1 290 ? 28.883 -10.106 -32.854 1.00 71.44 290 VAL A C 1
ATOM 2328 O O . VAL A 1 290 ? 29.346 -9.274 -33.632 1.00 71.44 290 VAL A O 1
ATOM 2331 N N . VAL A 1 291 ? 29.376 -10.269 -31.621 1.00 67.81 291 VAL A N 1
ATOM 2332 C CA . VAL A 1 291 ? 30.508 -9.480 -31.099 1.00 67.81 291 VAL A CA 1
ATOM 2333 C C . VAL A 1 291 ? 31.799 -9.782 -31.865 1.00 67.81 291 VAL A C 1
ATOM 2335 O O . VAL A 1 291 ? 32.521 -8.856 -32.232 1.00 67.81 291 VAL A O 1
ATOM 2338 N N . VAL A 1 292 ? 32.077 -11.056 -32.152 1.00 67.19 292 VAL A N 1
ATOM 2339 C CA . VAL A 1 292 ? 33.268 -11.481 -32.905 1.00 67.19 292 VAL A CA 1
ATOM 2340 C C . VAL A 1 292 ? 33.217 -10.981 -34.350 1.00 67.19 292 VAL A C 1
ATOM 2342 O O . VAL A 1 292 ? 34.192 -10.402 -34.821 1.00 67.19 292 VAL A O 1
ATOM 2345 N N . LEU A 1 293 ? 32.081 -11.124 -35.040 1.00 69.69 293 LEU A N 1
ATOM 2346 C CA . LEU A 1 293 ? 31.908 -10.638 -36.413 1.00 69.69 293 LEU A CA 1
ATOM 2347 C C . LEU A 1 293 ? 32.011 -9.110 -36.501 1.00 69.69 293 LEU A C 1
ATOM 2349 O O . LEU A 1 293 ? 32.648 -8.595 -37.418 1.00 69.69 293 LEU A O 1
ATOM 2353 N N . GLY A 1 294 ? 31.453 -8.383 -35.527 1.00 71.75 294 GLY A N 1
ATOM 2354 C CA . GLY A 1 294 ? 31.618 -6.931 -35.430 1.00 71.75 294 GLY A CA 1
ATOM 2355 C C . GLY A 1 294 ? 33.078 -6.518 -35.216 1.00 71.75 294 GLY A C 1
ATOM 2356 O O . GLY A 1 294 ? 33.561 -5.597 -35.875 1.00 71.75 294 GLY A O 1
ATOM 2357 N N . GLY A 1 295 ? 33.805 -7.240 -34.356 1.00 67.75 295 GLY A N 1
ATOM 2358 C CA . GLY A 1 295 ? 35.236 -7.034 -34.125 1.00 67.75 295 GLY A CA 1
ATOM 2359 C C . GLY A 1 295 ? 36.074 -7.264 -35.385 1.00 67.75 295 GLY A C 1
ATOM 2360 O O . GLY A 1 295 ? 36.861 -6.396 -35.763 1.00 67.75 295 GLY A O 1
ATOM 2361 N N . ILE A 1 296 ? 35.845 -8.377 -36.085 1.00 69.69 296 ILE A N 1
ATOM 2362 C CA . ILE A 1 296 ? 36.519 -8.697 -37.353 1.00 69.69 296 ILE A CA 1
ATOM 2363 C C . ILE A 1 296 ? 36.230 -7.615 -38.400 1.00 69.69 296 ILE A C 1
ATOM 2365 O O . ILE A 1 296 ? 37.165 -7.089 -38.997 1.00 69.69 296 ILE A O 1
ATOM 2369 N N . GLY A 1 297 ? 34.968 -7.205 -38.561 1.00 69.00 297 GLY A N 1
ATOM 2370 C CA . GLY A 1 297 ? 34.593 -6.137 -39.493 1.00 69.00 297 GLY A CA 1
ATOM 2371 C C . GLY A 1 297 ? 35.289 -4.805 -39.193 1.00 69.00 297 GLY A C 1
ATOM 2372 O O . GLY A 1 297 ? 35.790 -4.147 -40.104 1.00 69.00 297 GLY A O 1
ATOM 2373 N N . SER A 1 298 ? 35.393 -4.429 -37.914 1.00 66.69 298 SER A N 1
ATOM 2374 C CA . SER A 1 298 ? 36.091 -3.203 -37.501 1.00 66.69 298 SER A CA 1
ATOM 2375 C C . SER A 1 298 ? 37.609 -3.259 -37.726 1.00 66.69 298 SER A C 1
ATOM 2377 O O . SER A 1 298 ? 38.199 -2.265 -38.151 1.00 66.69 298 SER A O 1
ATOM 2379 N N . ALA A 1 299 ? 38.236 -4.424 -37.531 1.00 66.81 299 ALA A N 1
ATOM 2380 C CA . ALA A 1 299 ? 39.653 -4.638 -37.817 1.00 66.81 299 ALA A CA 1
ATOM 2381 C C . ALA A 1 299 ? 39.943 -4.609 -39.328 1.00 66.81 299 ALA A C 1
ATOM 2383 O O . ALA A 1 299 ? 40.895 -3.960 -39.758 1.00 66.81 299 ALA A O 1
ATOM 2384 N N . SER A 1 300 ? 39.090 -5.240 -40.143 1.00 67.88 300 SER A N 1
ATOM 2385 C CA . SER A 1 300 ? 39.187 -5.202 -41.606 1.00 67.88 300 SER A CA 1
ATOM 2386 C C . SER A 1 300 ? 39.009 -3.786 -42.158 1.00 67.88 300 SER A C 1
ATOM 2388 O O . SER A 1 300 ? 39.771 -3.375 -43.027 1.00 67.88 300 SER A O 1
ATOM 2390 N N . PHE A 1 301 ? 38.067 -3.005 -41.618 1.00 70.00 301 PHE A N 1
ATOM 2391 C CA . PHE A 1 301 ? 37.885 -1.601 -41.996 1.00 70.00 301 PHE A CA 1
ATOM 2392 C C . PHE A 1 301 ? 39.087 -0.727 -41.600 1.00 70.00 301 PHE A C 1
ATOM 2394 O O . PHE A 1 301 ? 39.513 0.132 -42.371 1.00 70.00 301 PHE A O 1
ATOM 2401 N N . GLY A 1 302 ? 39.670 -0.965 -40.420 1.00 69.69 302 GLY A N 1
ATOM 2402 C CA . GLY A 1 302 ? 40.888 -0.284 -39.970 1.00 69.69 302 GLY A CA 1
ATOM 2403 C C . GLY A 1 302 ? 42.107 -0.596 -40.844 1.00 69.69 302 GLY A C 1
ATOM 2404 O O . GLY A 1 302 ? 42.838 0.320 -41.217 1.00 69.69 302 GLY A O 1
ATOM 2405 N N . LEU A 1 303 ? 42.292 -1.864 -41.225 1.00 67.00 303 LEU A N 1
ATOM 2406 C CA . LEU A 1 303 ? 43.346 -2.298 -42.149 1.00 67.00 303 LEU A CA 1
ATOM 2407 C C . LEU A 1 303 ? 43.170 -1.692 -43.544 1.00 67.00 303 LEU A C 1
ATOM 2409 O O . LEU A 1 303 ? 44.144 -1.217 -44.120 1.00 67.00 303 LEU A O 1
ATOM 2413 N N . PHE A 1 304 ? 41.938 -1.651 -44.057 1.00 70.44 304 PHE A N 1
ATOM 2414 C CA . PHE A 1 304 ? 41.632 -1.050 -45.356 1.00 70.44 304 PHE A CA 1
ATOM 2415 C C . PHE A 1 304 ? 41.941 0.454 -45.367 1.00 70.44 304 PHE A C 1
ATOM 2417 O O . PHE A 1 304 ? 42.656 0.935 -46.240 1.00 70.44 304 PHE A O 1
ATOM 2424 N N . ARG A 1 305 ? 41.525 1.190 -44.325 1.00 71.19 305 ARG A N 1
ATOM 2425 C CA . ARG A 1 305 ? 41.884 2.610 -44.171 1.00 71.19 305 ARG A CA 1
ATOM 2426 C C . ARG A 1 305 ? 43.382 2.842 -44.000 1.00 71.19 305 ARG A C 1
ATOM 2428 O O . ARG A 1 305 ? 43.907 3.811 -44.537 1.00 71.19 305 ARG A O 1
ATOM 2435 N N . GLY A 1 306 ? 44.069 1.984 -43.248 1.00 68.19 306 GLY A N 1
ATOM 2436 C CA . GLY A 1 306 ? 45.524 2.052 -43.102 1.00 68.19 306 GLY A CA 1
ATOM 2437 C C . GLY A 1 306 ? 46.240 1.844 -44.437 1.00 68.19 306 GLY A C 1
ATOM 2438 O O . GLY A 1 306 ? 47.206 2.547 -44.728 1.00 68.19 306 GLY A O 1
ATOM 2439 N N . PHE A 1 307 ? 45.727 0.936 -45.270 1.00 71.00 307 PHE A N 1
ATOM 2440 C CA . PHE A 1 307 ? 46.234 0.689 -46.616 1.00 71.00 307 PHE A CA 1
ATOM 2441 C C . PHE A 1 307 ? 45.990 1.877 -47.559 1.00 71.00 307 PHE A C 1
ATOM 2443 O O . PHE A 1 307 ? 46.924 2.305 -48.230 1.00 71.00 307 PHE A O 1
ATOM 2450 N N . ASP A 1 308 ? 44.795 2.477 -47.549 1.00 67.44 308 ASP A N 1
ATOM 2451 C CA . ASP A 1 308 ? 44.484 3.682 -48.339 1.00 67.44 308 ASP A CA 1
ATOM 2452 C C . ASP A 1 308 ? 45.392 4.871 -47.967 1.00 67.44 308 ASP A C 1
ATOM 2454 O O . ASP A 1 308 ? 45.903 5.596 -48.829 1.00 67.44 308 ASP A O 1
ATOM 2458 N N . VAL A 1 309 ? 45.657 5.058 -46.671 1.00 69.94 309 VAL A N 1
ATOM 2459 C CA . VAL A 1 309 ? 46.558 6.113 -46.183 1.00 69.94 309 VAL A CA 1
ATOM 2460 C C . VAL A 1 309 ? 48.010 5.820 -46.574 1.00 69.94 309 VAL A C 1
ATOM 2462 O O . VAL A 1 309 ? 48.702 6.708 -47.063 1.00 69.94 309 VAL A O 1
ATOM 2465 N N . LEU A 1 310 ? 48.478 4.578 -46.438 1.00 66.69 310 LEU A N 1
ATOM 2466 C CA . LEU A 1 310 ? 49.838 4.199 -46.833 1.00 66.69 310 LEU A CA 1
ATOM 2467 C C . LEU A 1 310 ? 50.050 4.324 -48.352 1.00 66.69 310 LEU A C 1
ATOM 2469 O O . LEU A 1 310 ? 51.088 4.819 -48.792 1.00 66.69 310 LEU A O 1
ATOM 2473 N N . SER A 1 311 ? 49.053 3.928 -49.148 1.00 68.62 311 SER A N 1
ATOM 2474 C CA . SER A 1 311 ? 49.065 4.056 -50.608 1.00 68.62 311 SER A CA 1
ATOM 2475 C C . SER A 1 311 ? 49.127 5.518 -51.041 1.00 68.62 311 SER A C 1
ATOM 2477 O O . SER A 1 311 ? 49.922 5.866 -51.912 1.00 68.62 311 SER A O 1
ATOM 2479 N N . SER A 1 312 ? 48.346 6.399 -50.411 1.00 70.12 312 SER A N 1
ATOM 2480 C CA . SER A 1 312 ? 48.369 7.830 -50.741 1.00 70.12 312 SER A CA 1
ATOM 2481 C C . SER A 1 312 ? 49.687 8.514 -50.351 1.00 70.12 312 SER A C 1
ATOM 2483 O O . SER A 1 312 ? 50.150 9.382 -51.082 1.00 70.12 312 SER A O 1
ATOM 2485 N N . VAL A 1 313 ? 50.356 8.086 -49.274 1.00 69.94 313 VAL A N 1
ATOM 2486 C CA . VAL A 1 313 ? 51.689 8.593 -48.884 1.00 69.94 313 VAL A CA 1
ATOM 2487 C C . VAL A 1 313 ? 52.802 8.086 -49.813 1.00 69.94 313 VAL A C 1
ATOM 2489 O O . VAL A 1 313 ? 53.717 8.840 -50.142 1.00 69.94 313 VAL A O 1
ATOM 2492 N N . LEU A 1 314 ? 52.733 6.832 -50.272 1.00 64.94 314 LEU A N 1
ATOM 2493 C CA . LEU A 1 314 ? 53.716 6.261 -51.204 1.00 64.94 314 LEU A CA 1
ATOM 2494 C C . LEU A 1 314 ? 53.599 6.839 -52.623 1.00 64.94 314 LEU A C 1
ATOM 2496 O O . LEU A 1 314 ? 54.619 6.991 -53.293 1.00 64.94 314 LEU A O 1
ATOM 2500 N N . MET A 1 315 ? 52.388 7.194 -53.063 1.00 63.97 315 MET A N 1
ATOM 2501 C CA . MET A 1 315 ? 52.130 7.797 -54.379 1.00 63.97 315 MET A CA 1
ATOM 2502 C C . MET A 1 315 ? 52.429 9.301 -54.446 1.00 63.97 315 MET A C 1
ATOM 2504 O O . MET A 1 315 ? 52.486 9.851 -55.540 1.00 63.97 315 MET A O 1
ATOM 2508 N N . ASN A 1 316 ? 52.645 9.962 -53.304 1.00 59.25 316 ASN A N 1
ATOM 2509 C CA . ASN A 1 316 ? 52.883 11.406 -53.221 1.00 59.25 316 ASN A CA 1
ATOM 2510 C C . ASN A 1 316 ? 54.340 11.758 -52.869 1.00 59.25 316 ASN A C 1
ATOM 2512 O O . ASN A 1 316 ? 54.615 12.846 -52.360 1.00 59.25 316 ASN A O 1
ATOM 2516 N N . LYS A 1 317 ? 55.290 10.842 -53.112 1.00 52.56 317 LYS A N 1
ATOM 2517 C CA . LYS A 1 317 ? 56.719 11.174 -53.045 1.00 52.56 317 LYS A CA 1
ATOM 2518 C C . LYS A 1 317 ? 57.067 12.108 -54.214 1.00 52.56 317 LYS A C 1
ATOM 2520 O O . LYS A 1 317 ? 56.911 11.679 -55.357 1.00 52.56 317 LYS A O 1
ATOM 2525 N N . PRO A 1 318 ? 57.542 13.342 -53.967 1.00 54.16 318 PRO A N 1
ATOM 2526 C CA . PRO A 1 318 ? 58.061 14.182 -55.035 1.00 54.16 318 PRO A CA 1
ATOM 2527 C C . PRO A 1 318 ? 59.323 13.523 -55.604 1.00 54.16 318 PRO A C 1
ATOM 2529 O O . PRO A 1 318 ? 60.226 13.158 -54.846 1.00 54.16 318 PRO A O 1
ATOM 2532 N N . GLY A 1 319 ? 59.321 13.305 -56.920 1.00 54.53 319 GLY A N 1
ATOM 2533 C CA . GLY A 1 319 ? 60.522 12.986 -57.692 1.00 54.53 319 GLY A CA 1
ATOM 2534 C C . GLY A 1 319 ? 61.419 14.202 -57.860 1.00 54.53 319 GLY A C 1
ATOM 2535 O O . GLY A 1 319 ? 60.902 15.336 -57.733 1.00 54.53 319 GLY A O 1
#

Solvent-accessible surface area (backbone atoms only — not comparable to full-atom values): 18469 Å² total; per-residue (Å²): 140,81,84,90,83,89,84,84,83,86,84,81,84,79,83,85,74,83,80,76,74,81,82,80,79,81,77,68,85,76,66,96,78,82,76,87,68,98,66,77,83,76,72,63,92,45,62,41,55,35,28,53,51,33,52,49,53,55,50,54,48,68,72,45,25,83,43,27,32,27,40,38,68,41,46,43,52,77,85,79,44,95,84,70,64,74,53,55,66,46,23,39,25,39,25,35,63,63,77,65,55,67,52,73,38,33,41,58,60,42,32,52,75,67,75,44,60,86,46,46,84,57,37,60,88,44,40,71,61,34,38,40,53,35,47,54,53,52,36,51,52,47,59,78,47,62,88,38,36,38,37,28,68,75,50,77,36,69,86,43,31,61,53,26,53,41,50,41,39,42,76,64,74,46,84,66,66,78,79,57,73,91,36,51,42,50,48,60,58,41,48,32,36,43,26,32,79,70,22,56,61,86,65,52,66,64,50,42,31,63,67,56,70,51,86,61,74,62,58,61,54,76,68,53,39,30,54,32,50,80,70,45,37,51,67,57,49,37,46,18,25,51,36,50,28,53,50,50,52,52,51,53,50,26,54,72,73,69,66,57,60,64,64,42,47,75,47,50,48,61,28,64,41,76,69,44,54,57,50,48,34,73,74,36,68,68,48,36,49,53,52,49,53,52,51,51,53,52,51,52,52,50,51,50,52,51,48,54,54,52,50,55,58,66,73,63,62,84,129

Secondary structure (DSSP, 8-state):
-------PPPPPPP-----------------S----S-S-----SSHHHHHHHHHHHHHHHHHSGGGEEEEEEEES-SSS-TT-PPPPEEEEEEEETTT--EEEEEHHHHHHHTT--SSHHHHGGGHHHHHHHHHHHHHHHHHHTTT-EEEESS-BSSSSBHHHHHHHHHHTT-------GGGEEEHHHHHHHHH-GGGSPSSHHHHHHHHHT---TT---HHHHHHHHHTT-HHHHHHHHHHHHHHHHHHHHHHHTT-------HHHHTT--HHHHHHHHHH-HHHHHHHHHHHHHHHHHHHHHHHHHHHHHHHT---

Organism: NCBI:txid1256514

Foldseek 3Di:
DDDDDDDDDDDDDDDDDDPPDPPPPPPFLPPPPPPDDDDPDPDQPALLVLQVSLLSVLVSCVVCLQQEKEKDWFFADLVPDPPNDQTQTAKMWIARLPPRDIDMFGLQVLCVVVVWDSALVRRVVCVLVSSLVSLVVVQVVCVVSLSHAYEYAPQDDCSHHPVSSQVSNVVSVHHHDDRDPVSYHHPVVSVCSQQNPQFFDPVRLVRQCVQLVPDQVLADDSVRSNVCVVNSVSVSSHSNRSSVSVSSSVQSVCVSVVNRRTDGDPCRNNSPDPVVLVVVCVVDVVSVVVVVVVVVVVVVVVVVVVVVVVVVVVVPDDD

Mean predicted aligned error: 13.23 Å

Radius of gyration: 30.88 Å; Cα contacts (8 Å, |Δi|>4): 348; chains: 1; bounding box: 106×76×96 Å

pLDDT: mean 80.53, std 21.6, range [26.06, 98.75]